Protein AF-A0AA92SW41-F1 (afdb_monomer)

Solvent-accessible surface area (backbone atoms only — not comparable to full-atom values): 17215 Å² total; per-residue (Å²): 134,81,78,80,75,84,55,86,92,55,82,50,66,73,58,49,53,59,46,43,72,72,47,75,85,52,52,75,67,56,44,52,52,51,51,54,47,29,71,75,48,58,89,47,76,65,34,48,49,49,41,51,50,51,52,49,49,51,50,53,53,51,49,33,40,71,59,59,29,23,49,98,86,68,49,67,31,72,68,34,49,55,54,69,68,54,89,60,60,98,88,51,78,54,73,66,53,30,51,54,52,48,54,45,49,45,76,71,38,38,92,56,52,46,48,45,50,70,35,36,61,72,63,88,51,94,86,52,81,62,64,38,59,58,44,42,60,74,73,60,78,48,83,66,44,83,72,46,51,63,54,38,66,73,47,50,47,57,52,52,52,48,48,40,58,75,52,57,44,45,46,98,65,28,45,75,34,79,94,54,52,69,54,65,74,37,67,70,36,51,61,40,54,57,56,46,50,54,48,50,53,51,51,50,52,50,52,51,52,48,53,50,51,49,53,49,50,52,48,36,48,52,50,34,51,75,70,62,56,44,60,96,63,32,29,47,50,67,60,36,30,58,72,64,71,53,54,70,71,55,46,36,52,49,54,37,51,46,50,73,73,35,57,88,80,34,53,73,47,74,39,62,87,65,99,59,97,73,89,69,86,67,40,51,39,80,96,71,42,65,27,46,27,40,29,82,88

pLDDT: mean 85.49, std 11.11, range [35.69, 97.56]

Radius of gyration: 28.59 Å; Cα contacts (8 Å, |Δi|>4): 237; chains: 1; bounding box: 61×39×78 Å

Sequence (297 aa):
MKSEKKIEGVIQKDNADLIYERIKKLNIKELKELISKVLLSRKEKVDRKIYSAYKNTSYYITLAKKLDLINERYYPSERAKSLARHKTTFFYLDSFQKDLIF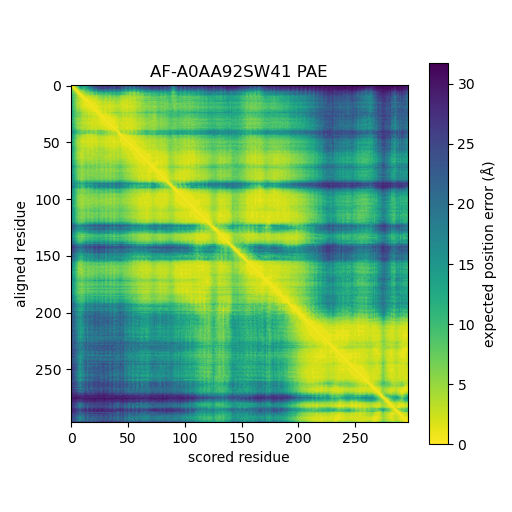RILVEKDKDMLIPLIISLPFEQNEKAPRIYLKYIEKCCDVTFFKYITKSQTSNYDKVRLSWIKQLGAVSKRGYLLKKYEWLKNEEAFAEHNENERKFLKQIVRNEEKMNKAFKQFERSYHTLVSEGKHDALFVNLYDIMSLMHCSYNTLNKIIVQYYEQKKEEKIVLFTNLVQSIDKRRRFYVKNQVPVLKVKII

Nearest PDB structures (foldseek):
  2z9o-assembly1_A  TM=4.755E-01  e=2.435E+00  Escherichia coli K-12
  4a6d-assembly1_A  TM=5.731E-01  e=6.520E+00  Homo sapiens

Organism: NCBI:txid165179

Foldseek 3Di:
DPPPPPDPLDQDPVLVVLLCVVPVPDDPVRVVVLLVCLVVDQPDPNSVSSPSVVVSVVVVQVVCCLLQQADPVRHGDPLVVVLVPDDDDPPADDLVRLVSSVVSCCVRPVLPLLLQLLQQLLCPDPPDQRVSLVCCVPPVPDPPSVVCSVVCSVPVVVVSVVSCVRSVQADPSSHGDPSVCVVCVDPSNVVCNVSVVVVSVVVSVVVVVLVVVLVLLVVQLVVCVVVVCDDVSWHFLVSSCVSSVHDLVVSLVSVQVCCVVCVVPWDKDFDADDPDDDPDDFRAYDPGDTGTTMHID

Mean predicted aligned error: 11.01 Å

Structure (mmCIF, N/CA/C/O backbone):
data_AF-A0AA92SW41-F1
#
_entry.id   AF-A0AA92SW41-F1
#
loop_
_atom_site.group_PDB
_atom_site.id
_atom_site.type_symbol
_atom_site.label_atom_id
_atom_site.label_alt_id
_atom_site.label_comp_id
_atom_site.label_asym_id
_atom_site.label_entity_id
_atom_site.label_seq_id
_atom_site.pdbx_PDB_ins_code
_atom_site.Cartn_x
_atom_site.Cartn_y
_atom_site.Cartn_z
_atom_site.occupancy
_atom_site.B_iso_or_equiv
_atom_site.auth_seq_id
_atom_site.auth_comp_id
_atom_site.auth_asym_id
_atom_site.auth_atom_id
_atom_site.pdbx_PDB_model_num
ATOM 1 N N . MET A 1 1 ? 33.935 21.210 -7.451 1.00 35.69 1 MET A N 1
ATOM 2 C CA . MET A 1 1 ? 33.359 19.956 -7.989 1.00 35.69 1 MET A CA 1
ATOM 3 C C . MET A 1 1 ? 32.173 19.548 -7.129 1.00 35.69 1 MET A C 1
ATOM 5 O O . MET A 1 1 ? 32.368 19.265 -5.956 1.00 35.69 1 MET A O 1
ATOM 9 N N . LYS A 1 2 ? 30.944 19.583 -7.663 1.00 40.12 2 LYS A N 1
ATOM 10 C CA . LYS A 1 2 ? 29.782 19.007 -6.964 1.00 40.12 2 LYS A CA 1
ATOM 11 C C . LYS A 1 2 ? 29.977 17.491 -6.949 1.00 40.12 2 LYS A C 1
ATOM 13 O O . LYS A 1 2 ? 30.221 16.925 -8.009 1.00 40.12 2 LYS A O 1
ATOM 18 N N . SER A 1 3 ? 29.924 16.859 -5.779 1.00 42.25 3 SER A N 1
ATOM 19 C CA . SER A 1 3 ? 29.958 15.401 -5.687 1.00 42.25 3 SER A CA 1
ATOM 20 C C . SER A 1 3 ? 28.836 14.831 -6.556 1.00 42.25 3 SER A C 1
ATOM 22 O O . SER A 1 3 ? 27.673 15.218 -6.410 1.00 42.25 3 SER A O 1
ATOM 24 N N . GLU A 1 4 ? 29.180 13.960 -7.508 1.00 52.09 4 GLU A N 1
ATOM 25 C CA . GLU A 1 4 ? 28.174 13.219 -8.261 1.00 52.09 4 GLU A CA 1
ATOM 26 C C . GLU A 1 4 ? 27.346 12.427 -7.250 1.00 52.09 4 GLU A C 1
ATOM 28 O O . GLU A 1 4 ? 27.842 11.567 -6.517 1.00 52.09 4 GLU A O 1
ATOM 33 N N . LYS A 1 5 ? 26.072 12.799 -7.135 1.00 57.44 5 LYS A N 1
ATOM 34 C CA . LYS A 1 5 ? 25.136 12.156 -6.223 1.00 57.44 5 LYS A CA 1
ATOM 35 C C . LYS A 1 5 ? 25.024 10.703 -6.684 1.00 57.44 5 LYS A C 1
ATOM 37 O O . LYS A 1 5 ? 24.554 10.456 -7.789 1.00 57.44 5 LYS A O 1
ATOM 42 N N . LYS A 1 6 ? 25.472 9.743 -5.869 1.00 61.91 6 LYS A N 1
ATOM 43 C CA . LYS A 1 6 ? 25.307 8.316 -6.174 1.00 61.91 6 LYS A CA 1
ATOM 44 C C . LYS A 1 6 ? 23.816 8.003 -6.238 1.00 61.91 6 LYS A C 1
ATOM 46 O O . LYS A 1 6 ? 23.150 7.950 -5.207 1.00 61.91 6 LYS A O 1
ATOM 51 N N . ILE A 1 7 ? 23.294 7.841 -7.449 1.00 65.19 7 ILE A N 1
ATOM 52 C CA . ILE A 1 7 ? 21.908 7.433 -7.672 1.00 65.19 7 ILE A CA 1
ATOM 53 C C . ILE A 1 7 ? 21.851 5.912 -7.624 1.00 65.19 7 ILE A C 1
ATOM 55 O O . ILE A 1 7 ? 22.497 5.218 -8.413 1.00 65.19 7 ILE A O 1
ATOM 59 N N . GLU A 1 8 ? 21.089 5.404 -6.665 1.00 64.88 8 GLU A N 1
ATOM 60 C CA . GLU A 1 8 ? 20.840 3.979 -6.510 1.00 64.88 8 GLU A CA 1
ATOM 61 C C . GLU A 1 8 ? 20.139 3.418 -7.758 1.00 64.88 8 GLU A C 1
ATOM 63 O O . GLU A 1 8 ? 19.265 4.057 -8.340 1.00 64.88 8 GLU A O 1
ATOM 68 N N . GLY A 1 9 ? 20.558 2.235 -8.209 1.00 65.62 9 GLY A N 1
ATOM 69 C CA . GLY A 1 9 ? 19.995 1.590 -9.399 1.00 65.62 9 GLY A CA 1
ATOM 70 C C . GLY A 1 9 ? 20.520 2.103 -10.747 1.00 65.62 9 GLY A C 1
ATOM 71 O O . GLY A 1 9 ? 20.155 1.526 -11.770 1.00 65.62 9 GLY A O 1
ATOM 72 N N . VAL A 1 10 ? 21.398 3.113 -10.784 1.00 74.38 10 VAL A N 1
ATOM 73 C CA . VAL A 1 10 ? 22.061 3.587 -12.015 1.00 74.38 10 VAL A CA 1
ATOM 74 C C . VAL A 1 10 ? 23.532 3.166 -12.020 1.00 74.38 10 VAL A C 1
ATOM 76 O O . VAL A 1 10 ? 24.226 3.229 -10.999 1.00 74.38 10 VAL A O 1
ATOM 79 N N . ILE A 1 11 ? 24.021 2.715 -13.180 1.00 79.44 11 ILE A N 1
ATOM 80 C CA . ILE A 1 11 ? 25.437 2.384 -13.362 1.00 79.44 11 ILE A CA 1
ATOM 81 C C . ILE A 1 11 ? 26.245 3.681 -13.238 1.00 79.44 11 ILE A C 1
ATOM 83 O O . ILE A 1 11 ? 26.064 4.610 -14.017 1.00 79.44 11 ILE A O 1
ATOM 87 N N . GLN A 1 12 ? 27.124 3.742 -12.236 1.00 82.31 12 GLN A N 1
ATOM 88 C CA . GLN A 1 12 ? 28.014 4.888 -12.022 1.00 82.31 12 GLN A CA 1
ATOM 89 C C . GLN A 1 12 ? 29.029 5.001 -13.161 1.00 82.31 12 GLN A C 1
ATOM 91 O O . GLN A 1 12 ? 29.501 3.968 -13.643 1.00 82.31 12 GLN A O 1
ATOM 96 N N . LYS A 1 13 ? 29.409 6.230 -13.521 1.00 83.69 13 LYS A N 1
ATOM 97 C CA . LYS A 1 13 ? 30.330 6.514 -14.628 1.00 83.69 13 LYS A CA 1
ATOM 98 C C . LYS A 1 13 ? 31.636 5.722 -14.527 1.00 83.69 13 LYS A C 1
ATOM 100 O O . LYS A 1 13 ? 31.937 4.966 -15.439 1.00 83.69 13 LYS A O 1
ATOM 105 N N . ASP A 1 14 ? 32.301 5.744 -13.373 1.00 85.69 14 ASP A N 1
ATOM 106 C CA . ASP A 1 14 ? 33.547 4.989 -13.158 1.00 85.69 14 ASP A CA 1
ATOM 107 C C . ASP A 1 14 ? 33.394 3.481 -13.418 1.00 85.69 14 ASP A C 1
ATOM 109 O O . ASP A 1 14 ? 34.309 2.817 -13.903 1.00 85.69 14 ASP A O 1
ATOM 113 N N . ASN A 1 15 ? 32.227 2.909 -13.088 1.00 86.25 15 ASN A N 1
ATOM 114 C CA . ASN A 1 15 ? 31.960 1.501 -13.378 1.00 86.25 15 ASN A CA 1
ATOM 115 C C . ASN A 1 15 ? 31.690 1.295 -14.873 1.00 86.25 15 ASN A C 1
ATOM 117 O O . ASN A 1 15 ? 32.096 0.269 -15.406 1.00 86.25 15 ASN A O 1
ATOM 121 N N . ALA A 1 16 ? 30.990 2.225 -15.528 1.00 86.31 16 ALA A N 1
ATOM 122 C CA . ALA A 1 16 ? 30.727 2.166 -16.961 1.00 86.31 16 ALA A CA 1
ATOM 123 C C . ALA A 1 16 ? 32.032 2.252 -17.763 1.00 86.31 16 ALA A C 1
ATOM 125 O O . ALA A 1 16 ? 32.240 1.409 -18.627 1.00 86.31 16 ALA A O 1
ATOM 126 N N . ASP A 1 17 ? 32.930 3.174 -17.414 1.00 88.88 17 ASP A N 1
ATOM 127 C CA . ASP A 1 17 ? 34.230 3.353 -18.070 1.00 88.88 17 AS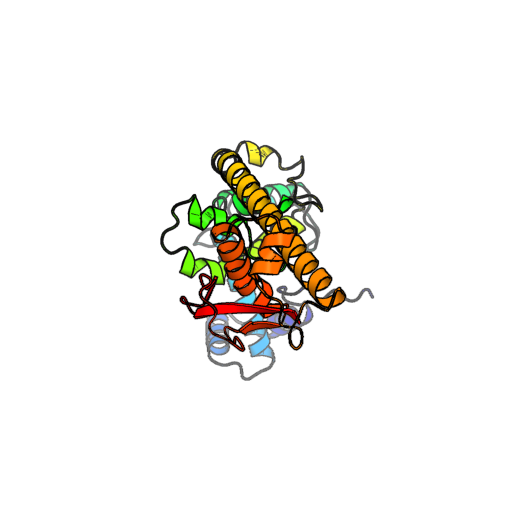P A CA 1
ATOM 128 C C . ASP A 1 17 ? 35.099 2.093 -17.915 1.00 88.88 17 ASP A C 1
ATOM 130 O O . ASP A 1 17 ? 35.607 1.545 -18.892 1.00 88.88 17 ASP A O 1
ATOM 134 N N . LEU A 1 18 ? 35.179 1.549 -16.696 1.00 89.56 18 LEU A N 1
ATOM 135 C CA . LEU A 1 18 ? 35.908 0.310 -16.411 1.00 89.56 18 LEU A CA 1
ATOM 136 C C . LEU A 1 18 ? 35.333 -0.910 -17.156 1.00 89.56 18 LEU A C 1
ATOM 138 O O . LEU A 1 18 ? 36.087 -1.768 -17.615 1.00 89.56 18 LEU A O 1
ATOM 142 N N . ILE A 1 19 ? 34.006 -1.005 -17.287 1.00 90.50 19 ILE A N 1
ATOM 143 C CA . ILE A 1 19 ? 33.359 -2.057 -18.083 1.00 90.50 19 ILE A CA 1
ATOM 144 C C . ILE A 1 19 ? 33.633 -1.837 -19.574 1.00 90.50 19 ILE A C 1
ATOM 146 O O . ILE A 1 19 ? 33.969 -2.793 -20.271 1.00 90.50 19 ILE A O 1
ATOM 150 N N . TYR A 1 20 ? 33.511 -0.600 -20.056 1.00 91.25 20 TYR A N 1
ATOM 151 C CA . TYR A 1 20 ? 33.686 -0.238 -21.458 1.00 91.25 20 TYR A CA 1
ATOM 152 C C . TYR A 1 20 ? 35.082 -0.605 -21.959 1.00 91.25 20 TYR A C 1
ATOM 154 O O . TYR A 1 20 ? 35.205 -1.281 -22.978 1.00 91.25 20 TYR A O 1
ATOM 162 N N . GLU A 1 21 ? 36.127 -0.282 -21.196 1.00 91.06 21 GLU A N 1
ATOM 163 C CA . GLU A 1 21 ? 37.505 -0.665 -21.518 1.00 91.06 21 GLU A CA 1
ATOM 164 C C . GLU A 1 21 ? 37.676 -2.179 -21.708 1.00 91.06 21 GLU A C 1
ATOM 166 O O . GLU A 1 21 ? 38.439 -2.619 -22.572 1.00 91.06 21 GLU A O 1
ATOM 171 N N . ARG A 1 22 ? 36.925 -2.985 -20.947 1.00 87.38 22 ARG A N 1
ATOM 172 C CA . ARG A 1 22 ? 36.961 -4.449 -21.031 1.00 87.38 22 ARG A CA 1
ATOM 173 C C . ARG A 1 22 ? 36.228 -5.002 -22.252 1.00 87.38 22 ARG A C 1
ATOM 175 O O . ARG A 1 22 ? 36.610 -6.068 -22.730 1.00 87.38 22 ARG A O 1
ATOM 182 N N . ILE A 1 23 ? 35.194 -4.316 -22.740 1.00 90.81 23 ILE A N 1
ATOM 183 C CA . ILE A 1 23 ? 34.318 -4.827 -23.807 1.00 90.81 23 ILE A CA 1
ATOM 184 C C . ILE A 1 23 ? 34.5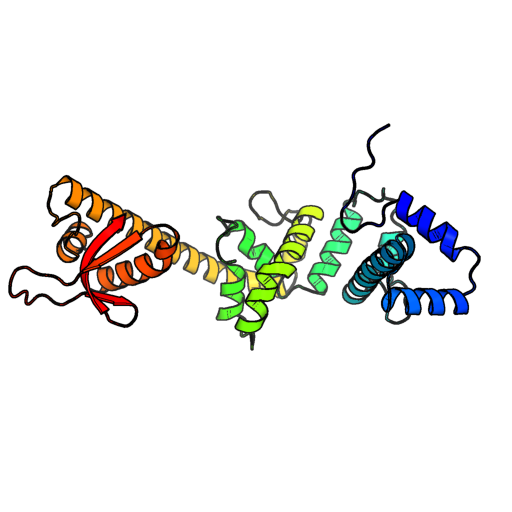35 -4.164 -25.171 1.00 90.81 23 ILE A C 1
ATOM 186 O O . ILE A 1 23 ? 34.162 -4.753 -26.178 1.00 90.81 23 ILE A O 1
ATOM 190 N N . LYS A 1 24 ? 35.160 -2.981 -25.240 1.00 92.62 24 LYS A N 1
ATOM 191 C CA . LYS A 1 24 ? 35.250 -2.169 -26.471 1.00 92.62 24 LYS A CA 1
ATOM 192 C C . LYS A 1 24 ? 35.985 -2.831 -27.641 1.00 92.62 24 LYS A C 1
ATOM 194 O O . LYS A 1 24 ? 35.804 -2.41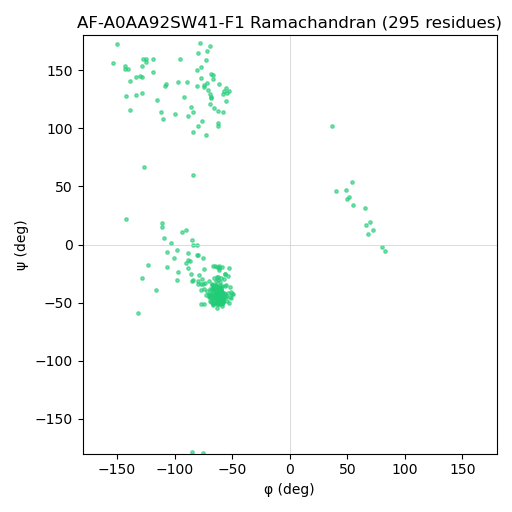3 -28.777 1.00 92.62 24 LYS A O 1
ATOM 199 N N . LYS A 1 25 ? 36.839 -3.824 -27.369 1.00 91.81 25 LYS A N 1
ATOM 200 C CA . LYS A 1 25 ? 37.596 -4.572 -28.391 1.00 91.81 25 LYS A CA 1
ATOM 201 C C . LYS A 1 25 ? 36.954 -5.912 -28.763 1.00 91.81 25 LYS A C 1
ATOM 203 O O . LYS A 1 25 ? 37.485 -6.595 -29.628 1.00 91.81 25 LYS A O 1
ATOM 208 N N . LEU A 1 26 ? 35.871 -6.302 -28.090 1.00 94.25 26 LEU A N 1
ATOM 209 C CA . LEU A 1 26 ? 35.234 -7.601 -28.280 1.00 94.25 26 LEU A CA 1
ATOM 210 C C . LEU A 1 26 ? 34.183 -7.534 -29.385 1.00 94.25 26 LEU A C 1
ATOM 212 O O . LEU A 1 26 ? 33.394 -6.589 -29.454 1.00 94.25 26 LEU A O 1
ATOM 216 N N . ASN A 1 27 ? 34.117 -8.575 -30.206 1.00 94.12 27 ASN A N 1
ATOM 217 C CA . ASN A 1 27 ? 33.004 -8.785 -31.123 1.00 94.12 27 ASN A CA 1
ATOM 218 C C . ASN A 1 27 ? 31.772 -9.361 -30.388 1.00 94.12 27 ASN A C 1
ATOM 220 O O . ASN A 1 27 ? 31.819 -9.722 -29.211 1.00 94.12 27 ASN A O 1
ATOM 224 N N . ILE A 1 28 ? 30.636 -9.471 -31.085 1.00 92.50 28 ILE A N 1
ATOM 225 C CA . ILE A 1 28 ? 29.365 -9.927 -30.487 1.00 92.50 28 ILE A CA 1
ATOM 226 C C . ILE A 1 28 ? 29.469 -11.343 -29.895 1.00 92.50 28 ILE A C 1
ATOM 228 O O . ILE A 1 28 ? 28.846 -11.619 -28.866 1.00 92.50 28 ILE A O 1
ATOM 232 N N . LYS A 1 29 ? 30.222 -12.250 -30.528 1.00 95.31 29 LYS A N 1
ATOM 233 C CA . LYS A 1 29 ? 30.380 -13.630 -30.051 1.00 95.31 29 LYS A CA 1
ATOM 234 C C . LYS A 1 29 ? 31.195 -13.654 -28.757 1.00 95.31 29 LYS A C 1
ATOM 236 O O . LYS A 1 29 ? 30.736 -14.208 -27.763 1.00 95.31 29 LYS A O 1
ATOM 241 N N . GLU A 1 30 ? 32.327 -12.960 -28.746 1.00 95.50 30 GLU A N 1
ATOM 242 C CA . GLU A 1 30 ? 33.197 -12.817 -27.574 1.00 95.50 30 GLU A CA 1
ATOM 243 C C . GLU A 1 30 ? 32.476 -12.126 -26.410 1.00 95.50 30 GLU A C 1
ATOM 245 O O . GLU A 1 30 ? 32.613 -12.524 -25.254 1.00 95.50 30 GLU A O 1
ATOM 250 N N . LEU A 1 31 ? 31.643 -11.123 -26.704 1.00 92.81 31 LEU A N 1
ATOM 251 C CA . LEU A 1 31 ? 30.824 -10.455 -25.698 1.00 92.81 31 LEU A CA 1
ATOM 252 C C . LEU A 1 31 ? 29.808 -11.422 -25.072 1.00 92.81 31 LEU A C 1
ATOM 254 O O . LEU A 1 31 ? 29.653 -11.441 -23.851 1.00 92.81 31 LEU A O 1
ATOM 258 N N . LYS A 1 32 ? 29.131 -12.251 -25.880 1.00 92.75 32 LYS A N 1
ATOM 259 C CA . LYS A 1 32 ? 28.198 -13.277 -25.379 1.00 92.75 32 LYS A CA 1
ATOM 260 C C . LYS A 1 32 ? 28.905 -14.299 -24.492 1.00 92.75 32 LYS A C 1
ATOM 262 O O . LYS A 1 32 ? 28.369 -14.662 -23.442 1.00 92.75 32 LYS A O 1
ATOM 267 N N . GLU A 1 33 ? 30.096 -14.739 -24.882 1.00 94.44 33 GLU A N 1
ATOM 268 C CA . GLU A 1 33 ? 30.915 -15.670 -24.099 1.00 94.44 33 GLU A CA 1
ATOM 269 C C . GLU A 1 33 ? 31.355 -15.045 -22.769 1.00 94.44 33 GLU A C 1
ATOM 271 O O . GLU A 1 33 ? 31.173 -15.653 -21.710 1.00 94.44 33 GLU A O 1
ATOM 276 N N . LEU A 1 34 ? 31.836 -13.796 -22.792 1.00 92.31 34 LEU A N 1
ATOM 277 C CA . LEU A 1 34 ? 32.199 -13.049 -21.588 1.00 92.31 34 LEU A CA 1
ATOM 278 C C . LEU A 1 34 ? 31.009 -12.912 -20.631 1.00 92.31 34 LEU A C 1
ATOM 280 O O . LEU A 1 34 ? 31.141 -13.209 -19.443 1.00 92.31 34 LEU A O 1
ATOM 284 N N . ILE A 1 35 ? 29.842 -12.492 -21.130 1.00 91.75 35 ILE A N 1
ATOM 285 C CA . ILE A 1 35 ? 28.635 -12.353 -20.306 1.00 91.75 35 ILE A CA 1
ATOM 286 C C . ILE A 1 35 ? 28.220 -13.705 -19.721 1.00 91.75 35 ILE A C 1
ATOM 288 O O . ILE A 1 35 ? 27.953 -13.786 -18.523 1.00 91.75 35 ILE A O 1
ATOM 292 N N . SER A 1 36 ? 28.236 -14.777 -20.516 1.00 92.75 36 SER A N 1
ATOM 293 C CA . SER A 1 36 ? 27.912 -16.130 -20.043 1.00 92.75 36 SER A CA 1
ATOM 294 C C . SER A 1 36 ? 28.852 -16.567 -18.915 1.00 92.75 36 SER A C 1
ATOM 296 O O . SER A 1 36 ? 28.401 -17.036 -17.868 1.00 92.75 36 SER A O 1
ATOM 298 N N . LYS A 1 37 ? 30.159 -16.314 -19.066 1.00 93.31 37 LYS A N 1
ATOM 299 C CA . LYS A 1 37 ? 31.168 -16.584 -18.034 1.00 93.31 37 LYS A CA 1
ATOM 300 C C . LYS A 1 37 ? 30.914 -15.785 -16.753 1.00 93.31 37 LYS A C 1
ATOM 302 O O . LYS A 1 37 ? 30.970 -16.362 -15.668 1.00 93.31 37 LYS A O 1
ATOM 307 N N . VAL A 1 38 ? 30.614 -14.490 -16.870 1.00 92.94 38 VAL A N 1
ATOM 308 C CA . VAL A 1 38 ? 30.349 -13.582 -15.737 1.00 92.94 38 VAL A CA 1
ATOM 309 C C . VAL A 1 38 ? 29.052 -13.940 -14.994 1.00 92.94 38 VAL A C 1
ATOM 311 O O . VAL A 1 38 ? 28.957 -13.787 -13.770 1.00 92.94 38 VAL A O 1
ATOM 314 N N . LEU A 1 39 ? 28.036 -14.436 -15.707 1.00 89.31 39 LEU A N 1
ATOM 315 C CA . LEU A 1 39 ? 26.796 -14.925 -15.099 1.00 89.31 39 LEU A CA 1
ATOM 316 C C . LEU A 1 39 ? 27.042 -16.182 -14.251 1.00 89.31 39 LEU A C 1
ATOM 318 O O . LEU A 1 39 ? 26.482 -16.284 -13.154 1.00 89.31 39 LEU A O 1
ATOM 322 N N . LEU A 1 40 ? 27.935 -17.071 -14.697 1.00 91.00 40 LEU A N 1
ATOM 323 C CA . LEU A 1 40 ? 28.314 -18.291 -13.978 1.00 91.00 40 LEU A CA 1
ATOM 324 C C . LEU A 1 40 ? 29.278 -18.020 -12.810 1.00 91.00 40 LEU A C 1
ATOM 326 O O . LEU A 1 40 ? 29.010 -18.428 -11.681 1.00 91.00 40 LEU A O 1
ATOM 330 N N . SER A 1 41 ? 30.382 -17.303 -13.044 1.00 89.31 41 SER A N 1
ATOM 331 C CA . SER A 1 41 ? 31.441 -17.080 -12.047 1.00 89.31 41 SER A CA 1
ATOM 332 C C . SER A 1 41 ? 31.974 -15.643 -12.068 1.00 89.31 41 SER A C 1
ATOM 334 O O . SER A 1 41 ? 32.130 -15.042 -13.125 1.00 89.31 41 SER A O 1
ATOM 336 N N . ARG A 1 42 ? 32.255 -15.080 -10.884 1.00 91.06 42 ARG A N 1
ATOM 337 C CA . ARG A 1 42 ? 32.640 -13.665 -10.693 1.00 91.06 42 ARG A CA 1
ATOM 338 C C . ARG A 1 42 ? 33.949 -13.554 -9.911 1.00 91.06 42 ARG A C 1
ATOM 340 O O . ARG A 1 42 ? 33.951 -13.129 -8.749 1.00 91.06 42 ARG A O 1
ATOM 347 N N . LYS A 1 43 ? 35.041 -14.011 -10.525 1.00 82.69 43 LYS A N 1
ATOM 348 C CA . LYS A 1 43 ? 36.350 -14.114 -9.861 1.00 82.69 43 LYS A CA 1
ATOM 349 C C . LYS A 1 43 ? 36.964 -12.732 -9.654 1.00 82.69 43 LYS A C 1
ATOM 351 O O . LYS A 1 43 ? 37.411 -12.424 -8.551 1.00 82.69 43 LYS A O 1
ATOM 356 N N . GLU A 1 44 ? 36.895 -11.876 -10.668 1.00 87.50 44 GLU A N 1
ATOM 357 C CA . GLU A 1 44 ? 37.519 -10.557 -10.634 1.00 87.50 44 GLU A CA 1
ATOM 358 C C . GLU A 1 44 ? 36.555 -9.449 -10.192 1.00 87.50 44 GLU A C 1
ATOM 360 O O . GLU A 1 44 ? 35.327 -9.552 -10.283 1.00 87.50 44 GLU A O 1
ATOM 365 N N . LYS A 1 45 ? 37.120 -8.327 -9.726 1.00 86.56 45 LYS A N 1
ATOM 366 C CA . LYS A 1 45 ? 36.344 -7.127 -9.375 1.00 86.56 45 LYS A CA 1
ATOM 367 C C . LYS A 1 45 ? 35.557 -6.598 -10.581 1.00 86.56 45 LYS A C 1
ATOM 369 O O . LYS A 1 45 ? 34.409 -6.190 -10.410 1.00 86.56 45 LYS A O 1
ATOM 374 N N . VAL A 1 46 ? 36.150 -6.636 -11.777 1.00 88.44 46 VAL A N 1
ATOM 375 C CA . VAL A 1 46 ? 35.516 -6.203 -13.034 1.00 88.44 46 VAL A CA 1
ATOM 376 C C . VAL A 1 46 ? 34.321 -7.098 -13.378 1.00 88.44 46 VAL A C 1
ATOM 378 O O . VAL A 1 46 ? 33.245 -6.574 -13.655 1.00 88.44 46 VAL A O 1
ATOM 381 N N . ASP A 1 47 ? 34.444 -8.423 -13.236 1.00 90.56 47 ASP A N 1
ATOM 382 C CA . ASP A 1 47 ? 33.338 -9.369 -13.466 1.00 90.56 47 ASP A CA 1
ATOM 383 C C . ASP A 1 47 ? 32.121 -9.047 -12.594 1.00 90.56 47 ASP A C 1
ATOM 385 O O . ASP A 1 47 ? 30.983 -9.047 -13.060 1.00 90.56 47 ASP A O 1
ATOM 389 N N . ARG A 1 48 ? 32.341 -8.720 -11.312 1.00 90.25 48 ARG A N 1
ATOM 390 C CA . ARG A 1 48 ? 31.252 -8.331 -10.398 1.00 90.25 48 ARG A CA 1
ATOM 391 C C . ARG A 1 48 ? 30.545 -7.056 -10.862 1.00 90.25 48 ARG A C 1
ATOM 393 O O . ARG A 1 48 ? 29.328 -6.945 -10.710 1.00 90.25 48 ARG A O 1
ATOM 400 N N . LYS A 1 49 ? 31.289 -6.102 -11.431 1.00 90.06 49 LYS A N 1
ATOM 401 C CA . LYS A 1 49 ? 30.731 -4.865 -11.999 1.00 90.06 49 LYS A CA 1
ATOM 402 C C . LYS A 1 49 ? 29.945 -5.133 -13.278 1.00 90.06 49 LYS A C 1
ATOM 404 O O . LYS A 1 49 ? 28.818 -4.656 -13.372 1.00 90.06 49 LYS A O 1
ATOM 409 N N . ILE A 1 50 ? 30.477 -5.950 -14.191 1.00 90.62 50 ILE A N 1
ATOM 410 C CA . ILE A 1 50 ? 29.776 -6.392 -15.408 1.00 90.62 50 ILE A CA 1
ATOM 411 C C . ILE A 1 50 ? 28.471 -7.103 -15.035 1.00 90.62 50 ILE A C 1
ATOM 413 O O . ILE A 1 50 ? 27.411 -6.753 -15.546 1.00 90.62 50 ILE A O 1
ATOM 417 N N . TYR A 1 51 ? 28.519 -8.044 -14.090 1.00 90.38 51 TYR A N 1
ATOM 418 C CA . TYR A 1 51 ? 27.338 -8.760 -13.610 1.00 90.38 51 TYR A CA 1
ATOM 419 C C . TYR A 1 51 ? 26.267 -7.813 -13.053 1.00 90.38 51 TYR A C 1
ATOM 421 O O . TYR A 1 51 ? 25.090 -7.930 -13.394 1.00 90.38 51 TYR A O 1
ATOM 429 N N . SER A 1 52 ? 26.667 -6.861 -12.203 1.00 87.44 52 SER A N 1
ATOM 430 C CA . SER A 1 52 ? 25.743 -5.882 -11.624 1.00 87.44 52 SER A CA 1
ATOM 431 C C . SER A 1 52 ? 25.121 -4.988 -12.699 1.00 87.44 52 SER A C 1
ATOM 433 O O . SER A 1 52 ? 23.905 -4.803 -12.701 1.00 87.44 52 SER A O 1
ATOM 435 N N . ALA A 1 53 ? 25.925 -4.488 -13.640 1.00 88.06 53 ALA A N 1
ATOM 436 C CA . ALA A 1 53 ? 25.453 -3.685 -14.763 1.00 88.06 53 ALA A CA 1
ATOM 437 C C . ALA A 1 53 ? 24.473 -4.464 -15.652 1.00 88.06 53 ALA A C 1
ATOM 439 O O . ALA A 1 53 ? 23.408 -3.947 -15.991 1.00 88.06 53 ALA A O 1
ATOM 440 N N . TYR A 1 54 ? 24.788 -5.722 -15.968 1.00 88.25 54 TYR A N 1
ATOM 441 C CA . TYR A 1 54 ? 23.922 -6.606 -16.741 1.00 88.25 54 TYR A CA 1
ATOM 442 C C . TYR A 1 54 ? 22.581 -6.843 -16.036 1.00 88.25 54 TYR A C 1
ATOM 444 O O . TYR A 1 54 ? 21.528 -6.662 -16.646 1.00 88.25 54 TYR A O 1
ATOM 452 N N . LYS A 1 55 ? 22.594 -7.181 -14.737 1.00 86.56 55 LYS A N 1
ATOM 453 C CA . LYS A 1 55 ? 21.359 -7.380 -13.961 1.00 86.56 55 LYS A CA 1
ATOM 454 C C . LYS A 1 55 ? 20.500 -6.120 -13.896 1.00 86.56 55 LYS A C 1
ATOM 456 O O . LYS A 1 55 ? 19.299 -6.205 -14.141 1.00 86.56 55 LYS A O 1
ATOM 461 N N . ASN A 1 56 ? 21.105 -4.965 -13.618 1.00 84.06 56 ASN A N 1
ATOM 462 C CA . ASN A 1 56 ? 20.382 -3.694 -13.573 1.00 84.06 56 ASN A CA 1
ATOM 463 C C . ASN A 1 56 ? 19.764 -3.363 -14.939 1.00 84.06 56 ASN A C 1
ATOM 465 O O . ASN A 1 56 ? 18.590 -3.019 -15.022 1.00 84.06 56 ASN A O 1
ATOM 469 N N . THR A 1 57 ? 20.527 -3.527 -16.021 1.00 86.31 57 THR A N 1
ATOM 470 C CA . THR A 1 57 ? 20.046 -3.264 -17.386 1.00 86.31 57 THR A CA 1
ATOM 471 C C . THR A 1 57 ? 18.904 -4.208 -17.768 1.00 86.31 57 THR A C 1
ATOM 473 O O . THR A 1 57 ? 17.883 -3.760 -18.283 1.00 86.31 57 THR A O 1
ATOM 476 N N . SER A 1 58 ? 19.029 -5.501 -17.453 1.00 86.62 58 SER A N 1
ATOM 477 C CA . SER A 1 58 ? 17.985 -6.505 -17.695 1.00 86.62 58 SER A CA 1
ATOM 478 C C . SER A 1 58 ? 16.675 -6.169 -16.970 1.00 86.62 58 SER A C 1
ATOM 480 O O . SER A 1 58 ? 15.593 -6.298 -17.550 1.00 86.62 58 SER A O 1
ATOM 482 N N . TYR A 1 59 ? 16.758 -5.648 -15.741 1.00 86.38 59 TYR A N 1
ATOM 483 C CA . TYR A 1 59 ? 15.589 -5.157 -15.012 1.00 86.38 59 TYR A CA 1
ATOM 484 C C . TYR A 1 59 ? 14.888 -4.010 -15.754 1.00 86.38 59 TYR A C 1
ATOM 486 O O . TYR A 1 59 ? 13.680 -4.082 -15.974 1.00 86.38 59 TYR A O 1
ATOM 494 N N . TYR A 1 60 ? 15.627 -2.984 -16.193 1.00 86.56 60 TYR A N 1
ATOM 495 C CA . TYR A 1 60 ? 15.034 -1.849 -16.911 1.00 86.56 60 TYR A CA 1
ATOM 496 C C . TYR A 1 60 ? 14.459 -2.238 -18.272 1.00 86.56 60 TYR A C 1
ATOM 498 O O . TYR A 1 60 ? 13.393 -1.753 -18.631 1.00 86.56 60 TYR A O 1
ATOM 506 N N . ILE A 1 61 ? 15.110 -3.146 -19.002 1.00 90.56 61 ILE A N 1
ATOM 507 C CA . ILE A 1 61 ? 14.577 -3.705 -20.251 1.00 90.56 61 ILE A CA 1
ATOM 508 C C . ILE A 1 61 ? 13.260 -4.440 -19.985 1.00 90.56 61 ILE A C 1
ATOM 510 O O . ILE A 1 61 ? 12.277 -4.226 -20.689 1.00 90.56 61 ILE A O 1
ATOM 514 N N . THR A 1 62 ? 13.221 -5.281 -18.951 1.00 91.12 62 THR A N 1
ATOM 515 C CA . THR A 1 62 ? 12.007 -6.017 -18.570 1.00 91.12 62 THR A CA 1
ATOM 516 C C . THR A 1 62 ? 10.884 -5.060 -18.182 1.00 91.12 62 THR A C 1
ATOM 518 O O . THR A 1 62 ? 9.744 -5.240 -18.601 1.00 91.12 62 THR A O 1
ATOM 521 N N . LEU A 1 63 ? 11.198 -4.020 -17.408 1.00 89.19 63 LEU A N 1
ATOM 522 C CA . LEU A 1 63 ? 10.237 -2.989 -17.039 1.00 89.19 63 LEU A CA 1
ATOM 523 C C . LEU A 1 63 ? 9.735 -2.229 -18.273 1.00 89.19 63 LEU A C 1
ATOM 525 O O . LEU A 1 63 ? 8.533 -2.061 -18.425 1.00 89.19 63 LEU A O 1
ATOM 529 N N . ALA A 1 64 ? 10.626 -1.829 -19.181 1.00 92.12 64 ALA A N 1
ATOM 530 C CA . ALA A 1 64 ? 10.258 -1.148 -20.417 1.00 92.12 64 ALA A CA 1
ATOM 531 C C . ALA A 1 64 ? 9.341 -2.011 -21.301 1.00 92.12 64 ALA A C 1
ATOM 533 O O . ALA A 1 64 ? 8.389 -1.480 -21.865 1.00 92.12 64 ALA A O 1
ATOM 534 N N . LYS A 1 65 ? 9.569 -3.331 -21.366 1.00 93.88 65 LYS A N 1
ATOM 535 C CA . LYS A 1 65 ? 8.650 -4.276 -22.023 1.00 93.88 65 LYS A CA 1
ATOM 536 C C . LYS A 1 65 ? 7.283 -4.316 -21.337 1.00 93.88 65 LYS A C 1
ATOM 538 O O . LYS A 1 65 ? 6.264 -4.156 -21.995 1.00 93.88 65 LYS A O 1
ATOM 543 N N . LYS A 1 66 ? 7.244 -4.462 -20.007 1.00 91.31 66 LYS A N 1
ATOM 544 C CA . LYS A 1 66 ? 5.984 -4.480 -19.232 1.00 91.31 66 LYS A CA 1
ATOM 545 C C . LYS A 1 66 ? 5.180 -3.183 -19.356 1.00 91.31 66 LYS A C 1
ATOM 547 O O . LYS A 1 66 ? 3.956 -3.215 -19.316 1.00 91.31 66 LYS A O 1
ATOM 552 N N . LEU A 1 67 ? 5.870 -2.057 -19.512 1.00 92.06 67 LEU A N 1
ATOM 553 C CA . LEU A 1 67 ? 5.274 -0.743 -19.744 1.00 92.06 67 LEU A CA 1
ATOM 554 C C . LEU A 1 67 ? 4.964 -0.470 -21.224 1.00 92.06 67 LEU A C 1
ATOM 556 O O . LEU A 1 67 ? 4.533 0.632 -21.550 1.00 92.06 67 LEU A O 1
ATOM 560 N N . ASP A 1 68 ? 5.185 -1.441 -22.116 1.00 93.81 68 ASP A N 1
ATOM 561 C CA . ASP A 1 68 ? 4.962 -1.317 -23.562 1.00 93.81 68 ASP A CA 1
ATOM 562 C C . ASP A 1 68 ? 5.710 -0.121 -24.196 1.00 93.81 68 ASP A C 1
ATOM 564 O O . ASP A 1 68 ? 5.265 0.564 -25.121 1.00 93.81 68 ASP A O 1
ATOM 568 N N . LEU A 1 69 ? 6.893 0.172 -23.651 1.00 94.12 69 LEU A N 1
ATOM 569 C CA . LEU A 1 69 ? 7.828 1.155 -24.195 1.00 94.12 69 LEU A CA 1
ATOM 570 C C . LEU A 1 69 ? 8.706 0.531 -25.282 1.00 94.12 69 LEU A C 1
ATOM 572 O O . LEU A 1 69 ? 9.105 1.204 -26.230 1.00 94.12 69 LEU A O 1
ATOM 576 N N . ILE A 1 70 ? 8.997 -0.761 -25.162 1.00 95.44 70 ILE A N 1
ATOM 577 C CA . ILE A 1 70 ? 9.694 -1.543 -26.182 1.00 95.44 70 ILE A CA 1
ATOM 578 C C . ILE A 1 70 ? 8.962 -2.864 -26.394 1.00 95.44 70 ILE A C 1
ATOM 580 O O . ILE A 1 70 ? 8.456 -3.451 -25.440 1.00 95.44 70 ILE A O 1
ATOM 584 N N . ASN A 1 71 ? 8.934 -3.349 -27.632 1.00 92.94 71 ASN A N 1
ATOM 585 C CA . ASN A 1 71 ? 8.325 -4.640 -27.944 1.00 92.94 71 ASN A CA 1
ATOM 586 C C . ASN A 1 71 ? 9.296 -5.814 -27.714 1.00 92.94 71 ASN A C 1
ATOM 588 O O . ASN A 1 71 ? 10.455 -5.639 -27.322 1.00 92.94 71 ASN A O 1
ATOM 592 N N . GLU A 1 72 ? 8.841 -7.036 -28.000 1.00 90.94 72 GLU A N 1
ATOM 593 C CA . GLU A 1 72 ? 9.650 -8.246 -27.807 1.00 90.94 72 GLU A CA 1
ATOM 594 C C . GLU A 1 72 ? 10.949 -8.266 -28.619 1.00 90.94 72 GLU A C 1
ATOM 596 O O . GLU A 1 72 ? 11.951 -8.820 -28.163 1.00 90.94 72 GLU A O 1
ATOM 601 N N . ARG A 1 73 ? 10.952 -7.593 -29.774 1.00 93.44 73 ARG A N 1
ATOM 602 C CA . ARG A 1 73 ? 12.111 -7.418 -30.658 1.00 93.44 73 ARG A CA 1
ATOM 603 C C . ARG A 1 73 ? 12.937 -6.168 -30.329 1.00 93.44 73 ARG A C 1
ATOM 605 O O . ARG A 1 73 ? 13.802 -5.799 -31.114 1.00 93.44 73 ARG A O 1
ATOM 612 N N . TYR A 1 74 ? 12.699 -5.537 -29.177 1.00 91.12 74 TYR A N 1
ATOM 613 C CA . TYR A 1 74 ? 13.399 -4.342 -28.692 1.00 91.12 74 TYR A CA 1
ATOM 614 C C . TYR A 1 74 ? 13.173 -3.069 -29.523 1.00 91.12 74 TYR A C 1
ATOM 616 O O . TYR A 1 74 ? 13.910 -2.096 -29.364 1.00 91.12 74 TYR A O 1
ATOM 624 N N . TYR A 1 75 ? 12.144 -3.029 -30.372 1.00 95.25 75 TYR A N 1
ATOM 625 C CA . TYR A 1 75 ? 11.781 -1.799 -31.074 1.00 95.25 75 TYR A CA 1
ATOM 626 C C . TYR A 1 75 ? 10.956 -0.879 -30.166 1.00 95.25 75 TYR A C 1
ATOM 628 O O . TYR A 1 75 ? 10.042 -1.365 -29.492 1.00 95.25 75 TYR A O 1
ATOM 636 N N . PRO A 1 76 ? 11.242 0.437 -30.151 1.00 94.69 76 PRO A N 1
ATOM 637 C CA . PRO A 1 76 ? 10.512 1.389 -29.326 1.00 94.69 76 PRO A CA 1
ATOM 638 C C . PRO A 1 76 ? 9.096 1.627 -29.860 1.00 94.69 76 PRO A C 1
ATOM 640 O O . PRO A 1 76 ? 8.903 1.788 -31.069 1.00 94.69 76 PRO A O 1
ATOM 643 N N . SER A 1 77 ? 8.122 1.711 -28.954 1.00 95.06 77 SER A N 1
ATOM 644 C CA . SER A 1 77 ? 6.760 2.152 -29.272 1.00 95.06 77 SER A CA 1
ATOM 645 C C . SER A 1 77 ? 6.714 3.657 -29.562 1.00 95.06 77 SER A C 1
ATOM 647 O O . SER A 1 77 ? 7.655 4.394 -29.254 1.00 95.06 77 SER A O 1
ATOM 649 N N . GLU A 1 78 ? 5.611 4.154 -30.126 1.00 93.19 78 GLU A N 1
ATOM 650 C CA . GLU A 1 78 ? 5.447 5.598 -30.366 1.00 93.19 78 GLU A CA 1
ATOM 651 C C . GLU A 1 78 ? 5.533 6.412 -29.068 1.00 93.19 78 GLU A C 1
ATOM 653 O O . GLU A 1 78 ? 6.153 7.473 -29.038 1.00 93.19 78 GLU A O 1
ATOM 658 N N . ARG A 1 79 ? 5.022 5.876 -27.953 1.00 91.81 79 ARG A N 1
ATOM 659 C CA . ARG A 1 79 ? 5.143 6.513 -26.632 1.00 91.81 79 ARG A CA 1
ATOM 660 C C . ARG A 1 79 ? 6.601 6.606 -26.182 1.00 91.81 79 ARG A C 1
ATOM 662 O O . ARG A 1 79 ? 7.022 7.653 -25.696 1.00 91.81 79 ARG A O 1
ATOM 669 N N . ALA A 1 80 ? 7.392 5.553 -26.391 1.00 92.12 80 ALA A N 1
ATOM 670 C CA . ALA A 1 80 ? 8.818 5.577 -26.078 1.00 92.12 80 ALA A CA 1
ATOM 671 C C . ALA A 1 80 ? 9.602 6.538 -26.977 1.00 92.12 80 ALA A C 1
ATOM 673 O O . ALA A 1 80 ? 10.465 7.263 -26.484 1.00 92.12 80 ALA A O 1
ATOM 674 N N . LYS A 1 81 ? 9.272 6.604 -28.273 1.00 91.94 81 LYS A N 1
ATOM 675 C CA . LYS A 1 81 ? 9.856 7.590 -29.193 1.00 91.94 81 LYS A CA 1
ATOM 676 C C . LYS A 1 81 ? 9.534 9.015 -28.742 1.00 91.94 81 LYS A C 1
ATOM 678 O O . LYS A 1 81 ? 10.431 9.854 -28.731 1.00 91.94 81 LYS A O 1
ATOM 683 N N . SER A 1 82 ? 8.300 9.281 -28.318 1.00 90.69 82 SER A N 1
ATOM 684 C CA . SER A 1 82 ? 7.892 10.578 -27.767 1.00 90.69 82 SER A CA 1
ATOM 685 C C . SER A 1 82 ? 8.659 10.939 -26.494 1.00 90.69 82 SER A C 1
ATOM 687 O O . SER A 1 82 ? 9.160 12.056 -26.388 1.00 90.69 82 SER A O 1
ATOM 689 N N . LEU A 1 83 ? 8.830 9.993 -25.563 1.00 89.38 83 LEU A N 1
ATOM 690 C CA . LEU A 1 83 ? 9.644 10.201 -24.358 1.00 89.38 83 LEU A CA 1
ATOM 691 C C . LEU A 1 83 ? 11.113 10.488 -24.699 1.00 89.38 83 LEU A C 1
ATOM 693 O O . LEU A 1 83 ? 11.695 11.409 -24.134 1.00 89.38 83 LEU A O 1
ATOM 697 N N . ALA A 1 84 ? 11.698 9.731 -25.633 1.00 85.38 84 ALA A N 1
ATOM 698 C CA . ALA A 1 84 ? 13.102 9.855 -26.026 1.00 85.38 84 ALA A CA 1
ATOM 699 C C . ALA A 1 84 ? 13.405 11.148 -26.802 1.00 85.38 84 ALA A C 1
ATOM 701 O O . ALA A 1 84 ? 14.510 11.679 -26.716 1.00 85.38 84 ALA A O 1
ATOM 702 N N . ARG A 1 85 ? 12.433 11.661 -27.565 1.00 85.00 85 ARG A N 1
ATOM 703 C CA . ARG A 1 85 ? 12.554 12.932 -28.298 1.00 85.00 85 ARG A CA 1
ATOM 704 C C . ARG A 1 85 ? 12.453 14.151 -27.382 1.00 85.00 85 ARG A C 1
ATOM 706 O O . ARG A 1 85 ? 12.928 15.223 -27.756 1.00 85.00 85 ARG A O 1
ATOM 713 N N . HIS A 1 86 ? 11.860 14.000 -26.198 1.00 80.44 86 HIS A N 1
ATOM 714 C CA . HIS A 1 86 ? 11.741 15.085 -25.235 1.00 80.44 86 HIS A CA 1
ATOM 715 C C . HIS A 1 86 ? 13.090 15.321 -24.546 1.00 80.44 86 HIS A C 1
ATOM 717 O O . HIS A 1 86 ? 13.541 14.523 -23.724 1.00 80.44 86 HIS A O 1
ATOM 723 N N . LYS A 1 87 ? 13.765 16.418 -24.907 1.00 67.69 87 LYS A N 1
ATOM 724 C CA . LYS A 1 87 ? 15.068 16.782 -24.339 1.00 67.69 87 LYS A CA 1
ATOM 725 C C . LYS A 1 87 ? 14.896 17.273 -22.903 1.00 67.69 87 LYS A C 1
ATOM 727 O O . LYS A 1 87 ? 14.673 18.458 -22.673 1.00 67.69 87 LYS A O 1
ATOM 732 N N . THR A 1 88 ? 15.053 16.376 -21.939 1.00 68.50 88 THR A N 1
ATOM 733 C CA . THR A 1 88 ? 15.199 16.733 -20.525 1.00 68.50 88 THR A CA 1
ATOM 734 C C . THR A 1 88 ? 16.540 16.272 -19.980 1.00 68.50 88 THR A C 1
ATOM 736 O O . THR A 1 88 ? 17.232 15.433 -20.562 1.00 68.50 88 THR A O 1
ATOM 739 N N . THR A 1 89 ? 16.963 16.876 -18.872 1.00 68.75 89 THR A N 1
ATOM 740 C CA . THR A 1 89 ? 18.153 16.410 -18.165 1.00 68.75 89 THR A CA 1
ATOM 741 C C . THR A 1 89 ? 17.870 15.031 -17.577 1.00 68.75 89 THR A C 1
ATOM 743 O O . THR A 1 89 ? 16.781 14.775 -17.071 1.00 68.75 89 THR A O 1
ATOM 746 N N . PHE A 1 90 ? 18.866 14.141 -17.594 1.00 65.12 90 PHE A N 1
ATOM 747 C CA . PHE A 1 90 ? 18.738 12.741 -17.154 1.00 65.12 90 PHE A CA 1
ATOM 748 C C . PHE A 1 90 ? 18.148 12.573 -15.737 1.00 65.12 90 PHE A C 1
ATOM 750 O O . PHE A 1 90 ? 17.643 11.514 -15.379 1.00 65.12 90 PHE A O 1
ATOM 757 N N . PHE A 1 91 ? 18.210 13.624 -14.918 1.00 67.19 91 PHE A N 1
ATOM 758 C CA . PHE A 1 91 ? 17.810 13.616 -13.514 1.00 67.19 91 PHE A CA 1
ATOM 759 C C . PHE A 1 91 ? 16.452 14.270 -13.244 1.00 67.19 91 PHE A C 1
ATOM 761 O O . PHE A 1 91 ? 16.051 14.360 -12.082 1.00 67.19 91 PHE A O 1
ATOM 768 N N . TYR A 1 92 ? 15.750 14.755 -14.271 1.00 77.12 92 TYR A N 1
ATOM 769 C CA . TYR A 1 92 ? 14.480 15.442 -14.088 1.00 77.12 92 TYR A CA 1
ATOM 770 C C . TYR A 1 92 ? 13.473 15.105 -15.185 1.00 77.12 92 TYR A C 1
ATOM 772 O O . TYR A 1 92 ? 13.739 15.275 -16.370 1.00 77.12 92 TYR A O 1
ATOM 780 N N . LEU A 1 93 ? 12.278 14.694 -14.756 1.00 85.38 93 LEU A N 1
ATOM 781 C CA . LEU A 1 93 ? 11.125 14.544 -15.635 1.00 85.38 93 LEU A CA 1
ATOM 782 C C . LEU A 1 93 ? 10.317 15.844 -15.657 1.00 85.38 93 LEU A C 1
ATOM 784 O O . LEU A 1 93 ? 9.900 16.343 -14.598 1.00 85.38 93 LEU A O 1
ATOM 788 N N . ASP A 1 94 ? 10.063 16.366 -16.851 1.00 87.94 94 ASP A N 1
ATOM 789 C CA . ASP A 1 94 ? 9.166 17.506 -17.040 1.00 87.94 94 A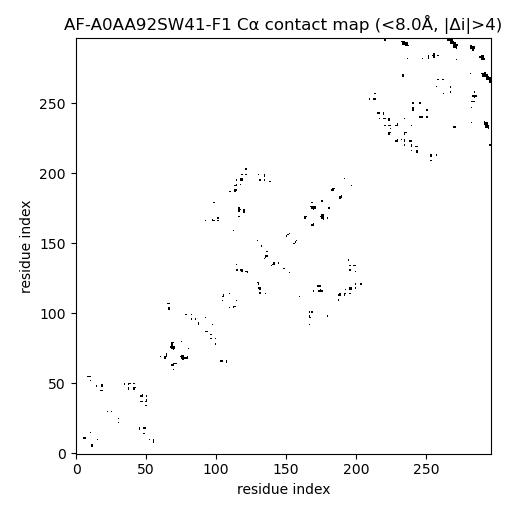SP A CA 1
ATOM 790 C C . ASP A 1 94 ? 7.681 17.113 -16.902 1.00 87.94 94 ASP A C 1
ATOM 792 O O . ASP A 1 94 ? 7.338 15.976 -16.565 1.00 87.94 94 ASP A O 1
ATOM 796 N N . SER A 1 95 ? 6.774 18.078 -17.077 1.00 89.25 95 SER A N 1
ATOM 797 C CA . SER A 1 95 ? 5.331 17.840 -16.961 1.00 89.25 95 SER A CA 1
ATOM 798 C C . SER A 1 95 ? 4.805 16.859 -18.008 1.00 89.25 95 SER A C 1
ATOM 800 O O . SER A 1 95 ? 3.977 16.019 -17.660 1.00 89.25 95 SER A O 1
ATOM 802 N N . PHE A 1 96 ? 5.296 16.937 -19.247 1.00 90.94 96 PHE A N 1
ATOM 803 C CA . PHE A 1 96 ? 4.885 16.059 -20.340 1.00 90.94 96 PHE A CA 1
ATOM 804 C C . PHE A 1 96 ? 5.295 14.612 -20.061 1.00 90.94 96 PHE A C 1
ATOM 806 O O . PHE A 1 96 ? 4.461 13.709 -20.089 1.00 90.94 96 PHE A O 1
ATOM 813 N N . GLN A 1 97 ? 6.564 14.391 -19.714 1.00 91.06 97 GLN A N 1
ATOM 814 C CA . GLN A 1 97 ? 7.088 13.066 -19.399 1.00 91.06 97 GLN A CA 1
ATOM 815 C C . GLN A 1 97 ? 6.369 12.464 -18.195 1.00 91.06 97 GLN A C 1
ATOM 817 O O . GLN A 1 97 ? 6.016 11.287 -18.214 1.00 91.06 97 GLN A O 1
ATOM 822 N N . LYS A 1 98 ? 6.113 13.271 -17.156 1.00 93.25 98 LYS A N 1
ATOM 823 C CA . LYS A 1 98 ? 5.372 12.816 -15.976 1.00 93.25 98 LYS A CA 1
ATOM 824 C C . LYS A 1 98 ? 3.947 12.388 -16.322 1.00 93.25 98 LYS A C 1
ATOM 826 O O . LYS A 1 98 ? 3.524 11.343 -15.839 1.00 93.25 98 LYS A O 1
ATOM 831 N N . ASP A 1 99 ? 3.230 13.150 -17.147 1.00 94.25 99 ASP A N 1
ATOM 832 C CA . ASP A 1 99 ? 1.872 12.783 -17.566 1.00 94.25 99 ASP A CA 1
ATOM 833 C C . ASP A 1 99 ? 1.855 11.523 -18.427 1.00 94.25 99 ASP A C 1
ATOM 835 O O . ASP A 1 99 ? 1.114 10.589 -18.126 1.00 94.25 99 ASP A O 1
ATOM 839 N N . LEU A 1 100 ? 2.736 11.436 -19.425 1.00 93.88 100 LEU A N 1
ATOM 840 C CA . LEU A 1 100 ? 2.811 10.269 -20.296 1.00 93.88 100 LEU A CA 1
ATOM 841 C C . LEU A 1 100 ? 3.188 8.996 -19.523 1.00 93.88 100 LEU A C 1
ATOM 843 O O . LEU A 1 100 ? 2.551 7.960 -19.705 1.00 93.88 100 LEU A O 1
ATOM 847 N N . ILE A 1 101 ? 4.171 9.067 -18.619 1.00 94.25 101 ILE A N 1
ATOM 848 C CA . ILE A 1 101 ? 4.532 7.933 -17.757 1.00 94.25 101 ILE A CA 1
ATOM 849 C C . ILE A 1 101 ? 3.358 7.561 -16.848 1.00 94.25 101 ILE A C 1
ATOM 851 O O . ILE A 1 101 ? 3.059 6.378 -16.703 1.00 94.25 101 ILE A O 1
ATOM 855 N N . PHE A 1 102 ? 2.667 8.541 -16.260 1.00 95.62 102 PHE A N 1
ATOM 856 C CA . PHE A 1 102 ? 1.532 8.262 -15.383 1.00 95.62 102 PHE A CA 1
ATOM 857 C C . PHE A 1 102 ? 0.383 7.565 -16.127 1.00 95.62 102 PHE A C 1
ATOM 859 O O . PHE A 1 102 ? -0.150 6.585 -15.616 1.00 95.62 102 PHE A O 1
ATOM 866 N N . ARG A 1 103 ? 0.070 7.980 -17.362 1.00 95.06 103 ARG A N 1
ATOM 867 C CA . ARG A 1 103 ? -0.905 7.293 -18.232 1.00 95.06 103 ARG A CA 1
ATOM 868 C C . ARG A 1 103 ? -0.538 5.840 -18.493 1.00 95.06 103 ARG A C 1
ATOM 870 O O . ARG A 1 103 ? -1.390 4.968 -18.376 1.00 95.06 103 ARG A O 1
ATOM 877 N N . ILE A 1 104 ? 0.730 5.576 -18.804 1.00 95.12 104 ILE A N 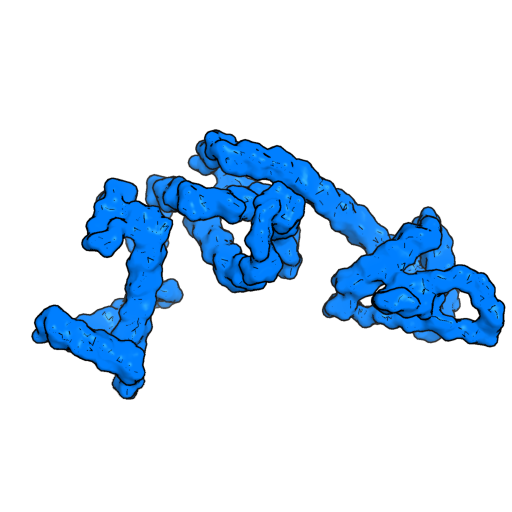1
ATOM 878 C CA . ILE A 1 104 ? 1.214 4.211 -19.043 1.00 95.12 104 ILE A CA 1
ATOM 879 C C . ILE A 1 104 ? 1.065 3.357 -17.780 1.00 95.12 104 ILE A C 1
ATOM 881 O O . ILE A 1 104 ? 0.616 2.218 -17.861 1.00 95.12 104 ILE A O 1
ATOM 885 N N . LEU A 1 105 ? 1.412 3.901 -16.610 1.00 94.38 105 LEU A N 1
ATOM 886 C CA . LEU A 1 105 ? 1.256 3.186 -15.342 1.00 94.38 105 LEU A CA 1
ATOM 887 C C . LEU A 1 105 ? -0.208 2.863 -15.044 1.00 94.38 105 LEU A C 1
ATOM 889 O O . LEU A 1 105 ? -0.508 1.739 -14.656 1.00 94.38 105 LEU A O 1
ATOM 893 N N . VAL A 1 106 ? -1.111 3.822 -15.253 1.00 94.19 106 VAL A N 1
ATOM 894 C CA . VAL A 1 106 ? -2.552 3.606 -15.084 1.00 94.19 106 VAL A CA 1
ATOM 895 C C . VAL A 1 106 ? -3.040 2.515 -16.032 1.00 94.19 106 VAL A C 1
ATOM 897 O O . VAL A 1 106 ? -3.677 1.576 -15.580 1.00 94.19 106 VAL A O 1
ATOM 900 N N . GLU A 1 107 ? -2.673 2.555 -17.312 1.00 92.75 107 GLU A N 1
ATOM 901 C CA . GLU A 1 107 ? -3.092 1.531 -18.277 1.00 92.75 107 GLU A CA 1
ATOM 902 C C . GLU A 1 107 ? -2.634 0.116 -17.882 1.00 92.75 107 GLU A C 1
ATOM 904 O O . GLU A 1 107 ? -3.389 -0.843 -18.030 1.00 92.75 107 GLU A O 1
ATOM 909 N N . LYS A 1 108 ? -1.399 -0.027 -17.382 1.00 91.44 108 LYS A N 1
ATOM 910 C CA . LYS A 1 108 ? -0.795 -1.341 -17.102 1.00 91.44 108 LYS A CA 1
ATOM 911 C C . LYS A 1 108 ? -1.053 -1.875 -15.691 1.00 91.44 108 LYS A C 1
ATOM 913 O O . LYS A 1 108 ? -0.815 -3.056 -15.459 1.00 91.44 108 LYS A O 1
ATOM 918 N N . ASP A 1 109 ? -1.483 -1.033 -14.753 1.00 89.56 109 ASP A N 1
ATOM 919 C CA . ASP A 1 109 ? -1.581 -1.379 -13.325 1.00 89.56 109 ASP A CA 1
ATOM 920 C C . ASP A 1 109 ? -2.821 -0.762 -12.644 1.00 89.56 109 ASP A C 1
ATOM 922 O O . ASP A 1 109 ? -2.841 -0.601 -11.423 1.00 89.56 109 ASP A O 1
ATOM 926 N N . LYS A 1 110 ? -3.861 -0.397 -13.413 1.00 89.69 110 LYS A N 1
ATOM 927 C CA . LYS A 1 110 ? -5.079 0.270 -12.907 1.00 89.69 110 LYS A CA 1
ATOM 928 C C . LYS A 1 110 ? -5.707 -0.430 -11.702 1.00 89.69 110 LYS A C 1
ATOM 930 O O . LYS A 1 110 ? -6.023 0.258 -10.736 1.00 89.69 110 LYS A O 1
ATOM 935 N N . ASP A 1 111 ? -5.787 -1.759 -11.710 1.00 86.00 111 ASP A N 1
ATOM 936 C CA . ASP A 1 111 ? -6.483 -2.556 -10.684 1.00 86.00 111 ASP A CA 1
ATOM 937 C C . ASP A 1 111 ? -5.842 -2.456 -9.288 1.00 86.00 111 ASP A C 1
ATOM 939 O O . ASP A 1 111 ? -6.464 -2.772 -8.278 1.00 86.00 111 ASP A O 1
ATOM 943 N N . MET A 1 112 ? -4.583 -2.012 -9.210 1.00 88.06 112 MET A N 1
ATOM 944 C CA . MET A 1 112 ? -3.865 -1.809 -7.946 1.00 88.06 112 MET A CA 1
ATOM 945 C C . MET A 1 112 ? -3.516 -0.339 -7.720 1.00 88.06 112 MET A C 1
ATOM 947 O O . MET A 1 112 ? -3.596 0.159 -6.597 1.00 88.06 112 MET A O 1
ATOM 951 N N . LEU A 1 113 ? -3.128 0.374 -8.779 1.00 91.25 113 LEU A N 1
ATOM 952 C CA . LEU A 1 113 ? -2.692 1.762 -8.700 1.00 91.25 113 LEU A CA 1
ATOM 953 C C . LEU A 1 113 ? -3.847 2.712 -8.372 1.00 91.25 113 LEU A C 1
ATOM 955 O O . LEU A 1 113 ? -3.666 3.620 -7.561 1.00 91.25 113 LEU A O 1
ATOM 959 N N . ILE A 1 114 ? -5.017 2.519 -8.988 1.00 92.56 114 ILE A N 1
ATOM 960 C CA . ILE A 1 114 ? -6.179 3.386 -8.767 1.00 92.56 114 ILE A CA 1
ATOM 961 C C . ILE A 1 114 ? -6.704 3.239 -7.332 1.00 92.56 114 ILE A C 1
ATOM 963 O O . ILE A 1 114 ? -6.794 4.271 -6.659 1.00 92.56 114 ILE A O 1
ATOM 967 N N . PRO A 1 115 ? -6.961 2.019 -6.817 1.00 90.12 115 PRO A N 1
ATOM 968 C CA . PRO A 1 115 ? -7.389 1.844 -5.432 1.00 90.12 115 PRO A CA 1
ATOM 969 C C . PRO A 1 115 ? -6.390 2.407 -4.421 1.00 90.12 115 PRO A C 1
ATOM 971 O O . PRO A 1 115 ? -6.750 3.156 -3.516 1.00 90.12 115 PRO A O 1
ATOM 974 N N . LEU A 1 116 ? -5.092 2.167 -4.646 1.00 91.06 116 LEU A N 1
ATOM 975 C CA . LEU A 1 116 ? -4.042 2.775 -3.833 1.00 91.06 116 LEU A CA 1
ATOM 976 C C . LEU A 1 116 ? -4.167 4.306 -3.807 1.00 91.06 116 LEU A C 1
ATOM 978 O O . LEU A 1 116 ? -4.148 4.900 -2.736 1.00 91.06 116 LEU A O 1
ATOM 982 N N . ILE A 1 117 ? -4.321 4.969 -4.956 1.00 92.19 117 ILE A N 1
ATOM 983 C CA . ILE A 1 117 ? -4.456 6.435 -5.011 1.00 92.19 117 ILE A CA 1
ATOM 984 C C . ILE A 1 117 ? -5.708 6.922 -4.269 1.00 92.19 117 ILE A C 1
ATOM 986 O O . ILE A 1 117 ? -5.650 7.948 -3.586 1.00 92.19 117 ILE A O 1
ATOM 990 N N . ILE A 1 118 ? -6.830 6.211 -4.394 1.00 90.38 118 ILE A N 1
ATOM 991 C CA . ILE A 1 118 ? -8.094 6.557 -3.730 1.00 90.38 118 ILE A CA 1
ATOM 992 C C . ILE A 1 118 ? -7.971 6.419 -2.207 1.00 90.38 118 ILE A C 1
ATOM 994 O O . ILE A 1 118 ? -8.550 7.234 -1.479 1.00 90.38 118 ILE A O 1
ATOM 998 N N . SER A 1 119 ? -7.201 5.443 -1.717 1.00 88.44 119 SER A N 1
ATOM 999 C CA . SER A 1 119 ? -7.028 5.192 -0.285 1.00 88.44 119 SER A CA 1
ATOM 1000 C C . SER A 1 119 ? -6.059 6.145 0.408 1.00 88.44 119 SER A C 1
ATOM 1002 O O . SER A 1 119 ? -6.215 6.380 1.607 1.00 88.44 119 SER A O 1
ATOM 1004 N N . LEU A 1 120 ? -5.085 6.720 -0.310 1.00 88.81 120 LEU A N 1
ATOM 1005 C CA . LEU A 1 120 ? -4.019 7.545 0.278 1.00 88.81 120 LEU A CA 1
ATOM 1006 C C . LEU A 1 120 ? -4.507 8.641 1.244 1.00 88.81 120 LEU A C 1
ATOM 1008 O O . LEU A 1 120 ? -3.893 8.790 2.300 1.00 88.81 120 LEU A O 1
ATOM 1012 N N . PRO A 1 121 ? -5.593 9.397 0.971 1.00 86.94 121 PRO A N 1
ATOM 1013 C CA . PRO A 1 121 ? -6.109 10.396 1.911 1.00 86.94 121 PRO A CA 1
ATOM 1014 C C . PRO A 1 121 ? -6.573 9.842 3.265 1.00 86.94 121 PRO A C 1
ATOM 1016 O O . PRO A 1 121 ? -6.735 10.607 4.216 1.00 86.94 121 PRO A O 1
ATOM 1019 N N . PHE A 1 122 ? -6.828 8.538 3.347 1.00 79.50 122 PHE A N 1
ATOM 1020 C CA . PHE A 1 122 ? -7.343 7.850 4.530 1.00 79.50 122 PHE A CA 1
ATOM 1021 C C . PHE A 1 122 ? -6.243 7.120 5.312 1.00 79.50 122 PHE A C 1
ATOM 1023 O O . PHE A 1 122 ? -6.471 6.701 6.446 1.00 79.50 122 PHE A O 1
ATOM 1030 N N . GLU A 1 123 ? -5.041 6.983 4.748 1.00 78.25 123 GLU A N 1
ATOM 1031 C CA . GLU A 1 123 ? -3.918 6.318 5.404 1.00 78.25 123 GLU A CA 1
ATOM 1032 C C . GLU A 1 123 ? -3.187 7.292 6.340 1.00 78.25 123 GLU A C 1
ATOM 1034 O O . GLU A 1 123 ? -2.340 8.080 5.929 1.00 78.25 123 GLU A O 1
ATOM 1039 N N . GLN A 1 124 ? -3.530 7.249 7.630 1.00 63.56 124 GLN A N 1
ATOM 1040 C CA . GLN A 1 124 ? -2.959 8.146 8.647 1.00 63.56 124 GLN A CA 1
ATOM 1041 C C . GLN A 1 124 ? -1.641 7.639 9.259 1.00 63.56 124 GLN A C 1
ATOM 1043 O O . GLN A 1 124 ? -0.941 8.400 9.924 1.00 63.56 124 GLN A O 1
ATOM 1048 N N . ASN A 1 125 ? -1.295 6.362 9.060 1.00 65.94 125 ASN A N 1
ATOM 1049 C CA . ASN A 1 125 ? -0.105 5.736 9.638 1.00 65.94 125 ASN A CA 1
ATOM 1050 C C . ASN A 1 125 ? 0.584 4.820 8.617 1.00 65.94 125 ASN A C 1
ATOM 1052 O O . ASN A 1 125 ? 0.038 3.786 8.241 1.00 65.94 125 ASN A O 1
ATOM 1056 N N . GLU A 1 126 ? 1.814 5.158 8.226 1.00 63.53 126 GLU A N 1
ATOM 1057 C CA . GLU A 1 126 ? 2.607 4.381 7.261 1.00 63.53 126 GLU A CA 1
ATOM 1058 C C . GLU A 1 126 ? 2.959 2.962 7.741 1.00 63.53 126 GLU A C 1
ATOM 1060 O O . GLU A 1 126 ? 3.292 2.109 6.918 1.00 63.53 126 GLU A O 1
ATOM 1065 N N . LYS A 1 127 ? 2.894 2.702 9.056 1.00 58.69 127 LYS A N 1
ATOM 1066 C CA . LYS A 1 127 ? 3.162 1.383 9.656 1.00 58.69 127 LYS A CA 1
ATOM 1067 C C . LYS A 1 127 ? 1.925 0.484 9.725 1.00 58.69 127 LYS A C 1
ATOM 1069 O O . LYS A 1 127 ? 2.065 -0.703 10.009 1.00 58.69 127 LYS A O 1
ATOM 1074 N N . ALA A 1 128 ? 0.728 1.027 9.508 1.00 63.56 128 ALA A N 1
ATOM 1075 C CA . ALA A 1 128 ? -0.500 0.243 9.540 1.00 63.56 128 ALA A CA 1
ATOM 1076 C C . ALA A 1 128 ? -0.668 -0.579 8.245 1.00 63.56 128 ALA A C 1
ATOM 1078 O O . ALA A 1 128 ? -0.182 -0.168 7.186 1.00 63.56 128 ALA A O 1
ATOM 1079 N N . PRO A 1 129 ? -1.376 -1.725 8.288 1.00 66.44 129 PRO A N 1
ATOM 1080 C CA . PRO A 1 129 ? -1.749 -2.451 7.078 1.00 66.44 129 PRO A CA 1
ATOM 1081 C C . PRO A 1 129 ? -2.497 -1.538 6.100 1.00 66.44 129 PRO A C 1
ATOM 1083 O O . PRO A 1 129 ? -3.454 -0.867 6.493 1.00 66.44 129 PRO A O 1
ATOM 1086 N N . ARG A 1 130 ? -2.074 -1.537 4.829 1.00 75.25 130 ARG A N 1
ATOM 1087 C CA . ARG A 1 130 ? -2.650 -0.684 3.779 1.00 75.25 130 ARG A CA 1
ATOM 1088 C C . ARG A 1 130 ? -4.143 -0.946 3.633 1.00 75.25 130 ARG A C 1
ATOM 1090 O O . ARG A 1 130 ? -4.572 -2.096 3.507 1.00 75.25 130 ARG A O 1
ATOM 1097 N N . ILE A 1 131 ? -4.938 0.120 3.656 1.00 78.50 131 ILE A N 1
ATOM 1098 C CA . ILE A 1 131 ? -6.397 -0.013 3.731 1.00 78.50 131 ILE A CA 1
ATOM 1099 C C . ILE A 1 131 ? -6.961 -0.447 2.374 1.00 78.50 131 ILE A C 1
ATOM 1101 O O . ILE A 1 131 ? -7.880 -1.266 2.341 1.00 78.50 131 ILE A O 1
ATOM 1105 N N . TYR A 1 132 ? -6.359 0.003 1.269 1.00 84.06 132 TYR A N 1
ATOM 1106 C CA . TYR A 1 132 ? -6.779 -0.413 -0.072 1.00 84.06 132 TYR A CA 1
ATOM 1107 C C . TYR A 1 132 ? -6.637 -1.930 -0.270 1.00 84.06 132 TYR A C 1
ATOM 1109 O O . TYR A 1 132 ? -7.499 -2.553 -0.870 1.00 84.06 132 TYR A O 1
ATOM 1117 N N . LEU A 1 133 ? -5.626 -2.578 0.325 1.00 83.06 133 LEU A N 1
ATOM 1118 C CA . LEU A 1 133 ? -5.499 -4.038 0.247 1.00 83.06 133 LEU A CA 1
ATOM 1119 C C . LEU A 1 133 ? -6.662 -4.749 0.949 1.00 83.06 133 LEU A C 1
ATOM 1121 O O . LEU A 1 133 ? -7.158 -5.749 0.442 1.00 83.06 133 LEU A O 1
ATOM 1125 N N . LYS A 1 134 ? -7.150 -4.213 2.076 1.00 78.50 134 LYS A N 1
ATOM 1126 C CA . LYS A 1 134 ? -8.365 -4.739 2.724 1.00 78.50 134 LYS A CA 1
ATOM 1127 C C . LYS A 1 134 ? -9.593 -4.572 1.820 1.00 78.50 134 LYS A C 1
ATOM 1129 O O . LYS A 1 134 ? -10.493 -5.405 1.881 1.00 78.50 134 LYS A O 1
ATOM 1134 N N . TYR A 1 135 ? -9.648 -3.490 1.040 1.00 83.62 135 TYR A N 1
ATOM 1135 C CA . TYR A 1 135 ? -10.712 -3.249 0.066 1.00 83.62 135 TYR A CA 1
ATOM 1136 C C . TYR A 1 135 ? -10.653 -4.272 -1.070 1.00 83.62 135 TYR A C 1
ATOM 1138 O O . TYR A 1 135 ? -11.639 -4.970 -1.289 1.00 83.62 135 TYR A O 1
ATOM 1146 N N . ILE A 1 136 ? -9.489 -4.450 -1.702 1.00 83.38 136 ILE A N 1
ATOM 1147 C CA . ILE A 1 136 ? -9.312 -5.436 -2.776 1.00 83.38 136 ILE A CA 1
ATOM 1148 C C . ILE A 1 136 ? -9.683 -6.847 -2.301 1.00 83.38 136 ILE A C 1
ATOM 1150 O O . ILE A 1 136 ? -10.430 -7.540 -2.985 1.00 83.38 136 ILE A O 1
ATOM 1154 N N . GLU A 1 137 ? -9.232 -7.252 -1.106 1.00 77.94 137 GLU A N 1
ATOM 1155 C CA . GLU A 1 137 ? -9.548 -8.570 -0.535 1.00 77.94 137 GLU A CA 1
ATOM 1156 C C . GLU A 1 137 ? -11.052 -8.816 -0.397 1.00 77.94 137 GLU A C 1
ATOM 1158 O O . GLU A 1 137 ? -11.527 -9.925 -0.622 1.00 77.94 137 GLU A O 1
ATOM 1163 N N . LYS A 1 138 ? -11.794 -7.797 0.043 1.00 76.56 138 LYS A N 1
ATOM 1164 C CA . LYS A 1 138 ? -13.190 -7.950 0.463 1.00 76.56 138 LYS A CA 1
ATOM 1165 C C . LYS A 1 138 ? -14.203 -7.597 -0.613 1.00 76.56 138 LYS A C 1
ATOM 1167 O O . LYS A 1 138 ? -15.349 -8.020 -0.497 1.00 76.56 138 LYS A O 1
ATOM 1172 N N . CYS A 1 139 ? -13.815 -6.778 -1.584 1.00 79.62 139 CYS A N 1
ATOM 1173 C CA . CYS A 1 139 ? -14.743 -6.158 -2.523 1.00 79.62 139 CYS A CA 1
ATOM 1174 C C . CYS A 1 139 ? -14.427 -6.459 -3.990 1.00 79.62 139 CYS A C 1
ATOM 1176 O O . CYS A 1 139 ? -15.320 -6.291 -4.810 1.00 79.62 139 CYS A O 1
ATOM 1178 N N . CYS A 1 140 ? -13.213 -6.907 -4.330 1.00 75.62 140 CYS A N 1
ATOM 1179 C CA . CYS A 1 140 ? -12.796 -7.116 -5.724 1.00 75.62 140 CYS A CA 1
ATOM 1180 C C . CYS A 1 140 ? -12.603 -8.596 -6.102 1.00 75.62 140 CYS A C 1
ATOM 1182 O O . CYS A 1 140 ? -11.966 -8.877 -7.109 1.00 75.62 140 CYS A O 1
ATOM 1184 N N . ASP A 1 141 ? -13.110 -9.523 -5.280 1.00 66.50 141 ASP A N 1
ATOM 1185 C CA . ASP A 1 141 ? -13.092 -10.985 -5.482 1.00 66.50 141 ASP A CA 1
ATOM 1186 C C . ASP A 1 141 ? -11.781 -11.546 -6.072 1.00 66.50 141 ASP A C 1
ATOM 1188 O O . ASP A 1 141 ? -11.750 -12.339 -7.014 1.00 66.50 141 ASP A O 1
ATOM 1192 N N . VAL A 1 142 ? -10.645 -11.098 -5.528 1.00 66.69 142 VAL A N 1
ATOM 1193 C CA . VAL A 1 142 ? -9.335 -11.527 -6.021 1.00 66.69 142 VAL A CA 1
ATOM 1194 C C . VAL A 1 142 ? -9.006 -12.903 -5.449 1.00 66.69 142 VAL A C 1
ATOM 1196 O O . VAL A 1 142 ? -8.564 -13.048 -4.303 1.00 66.69 142 VAL A O 1
ATOM 1199 N N . THR A 1 143 ? -9.178 -13.938 -6.269 1.00 54.50 143 THR A N 1
ATOM 1200 C CA . THR A 1 143 ? -8.754 -15.300 -5.933 1.00 54.50 143 THR A CA 1
ATOM 1201 C C . THR A 1 143 ? -7.255 -15.295 -5.588 1.00 54.50 143 THR A C 1
ATOM 1203 O O . THR A 1 143 ? -6.450 -14.673 -6.275 1.00 54.50 143 THR A O 1
ATOM 1206 N N . PHE A 1 144 ? -6.854 -15.971 -4.504 1.00 57.03 144 PHE A N 1
ATOM 1207 C CA . PHE A 1 144 ? -5.468 -16.009 -3.988 1.00 57.03 144 PHE A CA 1
ATOM 1208 C C . PHE A 1 144 ? -4.916 -14.710 -3.361 1.00 57.03 144 PHE A C 1
ATOM 1210 O O . PHE A 1 144 ? -3.703 -14.601 -3.153 1.00 57.03 144 PHE A O 1
ATOM 1217 N N . PHE A 1 145 ? -5.769 -13.764 -2.947 1.00 60.00 145 PHE A N 1
ATOM 1218 C CA . PHE A 1 145 ? -5.324 -12.492 -2.355 1.00 60.00 145 PHE A CA 1
ATOM 1219 C C . PHE A 1 145 ? -4.322 -12.634 -1.187 1.00 60.00 145 PHE A C 1
ATOM 1221 O O . PHE A 1 145 ? -3.358 -11.868 -1.097 1.00 60.00 145 PHE A O 1
ATOM 1228 N N . LYS A 1 146 ? -4.477 -13.659 -0.332 1.00 58.00 146 LYS A N 1
ATOM 1229 C CA . LYS A 1 146 ? -3.567 -13.950 0.799 1.00 58.00 146 LYS A CA 1
ATOM 1230 C C . LYS A 1 146 ? -2.123 -14.272 0.384 1.00 58.00 146 LYS A C 1
ATOM 1232 O O . LYS A 1 146 ? -1.200 -14.017 1.154 1.00 58.00 146 LYS A O 1
ATOM 1237 N N . TYR A 1 147 ? -1.909 -14.815 -0.818 1.00 51.22 147 TYR A N 1
ATOM 1238 C CA . TYR A 1 147 ? -0.567 -15.132 -1.324 1.00 51.22 147 TYR A CA 1
ATOM 1239 C C . TYR A 1 147 ? 0.145 -13.892 -1.870 1.00 51.22 147 TYR A C 1
ATOM 1241 O O . TYR A 1 147 ? 1.357 -13.744 -1.704 1.00 51.22 147 TYR A O 1
ATOM 1249 N N . ILE A 1 148 ? -0.603 -12.965 -2.472 1.00 61.03 148 ILE A N 1
ATOM 1250 C CA . ILE A 1 148 ? -0.031 -11.756 -3.066 1.00 61.03 148 ILE A CA 1
ATOM 1251 C C . ILE A 1 148 ? 0.188 -10.644 -2.034 1.00 61.03 148 ILE A C 1
ATOM 1253 O O . ILE A 1 148 ? 1.171 -9.918 -2.162 1.00 61.03 148 ILE A O 1
ATOM 1257 N N . THR A 1 149 ? -0.616 -10.544 -0.968 1.00 62.97 149 THR A N 1
ATOM 1258 C CA . THR A 1 149 ? -0.570 -9.437 0.020 1.00 62.97 149 THR A CA 1
ATOM 1259 C C . THR A 1 149 ? 0.814 -9.218 0.627 1.00 62.97 149 THR A C 1
ATOM 1261 O O . THR A 1 149 ? 1.267 -8.077 0.753 1.00 62.97 149 THR A O 1
ATOM 1264 N N . LYS A 1 150 ? 1.526 -10.304 0.957 1.00 65.88 150 LYS A N 1
ATOM 1265 C CA . LYS A 1 150 ? 2.880 -10.230 1.529 1.00 65.88 150 LYS A CA 1
ATOM 1266 C C . LYS A 1 150 ? 3.883 -9.636 0.536 1.00 65.88 150 LYS A C 1
ATOM 1268 O O . LYS A 1 150 ? 4.722 -8.837 0.928 1.00 65.88 150 LYS A O 1
ATOM 1273 N N . SER A 1 151 ? 3.764 -9.988 -0.746 1.00 61.66 151 SER A N 1
ATOM 1274 C CA . SER A 1 151 ? 4.623 -9.468 -1.820 1.00 61.66 151 SER A CA 1
ATOM 1275 C C . SER A 1 151 ? 4.246 -8.045 -2.258 1.00 61.66 151 SER A C 1
ATOM 1277 O O . SER A 1 151 ? 5.133 -7.246 -2.569 1.00 61.66 151 SER A O 1
ATOM 1279 N N . GLN A 1 152 ? 2.948 -7.708 -2.234 1.00 72.00 152 GLN A N 1
ATOM 1280 C CA . GLN A 1 152 ? 2.433 -6.372 -2.550 1.00 72.00 152 GLN A CA 1
ATOM 1281 C C . GLN A 1 152 ? 2.966 -5.349 -1.544 1.00 72.00 152 GLN A C 1
ATOM 1283 O O . GLN A 1 152 ? 3.661 -4.407 -1.923 1.00 72.00 152 GLN A O 1
ATOM 1288 N N . THR A 1 153 ? 2.757 -5.611 -0.252 1.00 66.31 153 THR A N 1
ATOM 1289 C CA . THR A 1 153 ? 3.195 -4.719 0.834 1.00 66.31 153 THR A CA 1
ATOM 1290 C C . THR A 1 153 ? 4.715 -4.615 0.952 1.00 66.31 153 THR A C 1
ATOM 1292 O O . THR A 1 153 ? 5.245 -3.528 1.195 1.00 66.31 153 THR A O 1
ATOM 1295 N N . SER A 1 154 ? 5.452 -5.721 0.777 1.00 66.81 154 SER A N 1
ATOM 1296 C CA . SER A 1 154 ? 6.904 -5.713 0.976 1.00 66.81 154 SER A CA 1
ATOM 1297 C C . SER A 1 154 ? 7.667 -5.002 -0.144 1.00 66.81 154 SER A C 1
ATOM 1299 O O . SER A 1 154 ? 8.697 -4.385 0.150 1.00 66.81 154 SER A O 1
ATOM 1301 N N . ASN A 1 155 ? 7.178 -5.080 -1.392 1.00 75.56 155 ASN A N 1
ATOM 1302 C CA . ASN A 1 155 ? 7.926 -4.686 -2.591 1.00 75.56 155 ASN A CA 1
ATOM 1303 C C . ASN A 1 155 ? 7.133 -3.778 -3.544 1.00 75.56 155 ASN A C 1
ATOM 1305 O O . ASN A 1 155 ? 7.581 -2.666 -3.819 1.00 75.56 155 ASN A O 1
ATOM 1309 N N . TYR A 1 156 ? 5.980 -4.218 -4.056 1.00 82.00 156 TYR A N 1
ATOM 1310 C CA . TYR A 1 156 ? 5.293 -3.505 -5.143 1.00 82.00 156 TYR A CA 1
ATOM 1311 C C . TYR A 1 156 ? 4.729 -2.147 -4.710 1.00 82.00 156 TYR A C 1
ATOM 1313 O O . TYR A 1 156 ? 4.889 -1.162 -5.429 1.00 82.00 156 TYR A O 1
ATOM 1321 N N . ASP A 1 157 ? 4.179 -2.043 -3.501 1.00 85.94 157 ASP A N 1
ATOM 1322 C CA . ASP A 1 157 ? 3.632 -0.783 -2.985 1.00 85.94 157 ASP A CA 1
ATOM 1323 C C . ASP A 1 157 ? 4.709 0.273 -2.794 1.00 85.94 157 ASP A C 1
ATOM 1325 O O . ASP A 1 157 ? 4.496 1.445 -3.093 1.00 85.94 157 ASP A O 1
ATOM 1329 N N . LYS A 1 158 ? 5.909 -0.139 -2.371 1.00 84.81 158 LYS A N 1
ATOM 1330 C CA . LYS A 1 158 ? 7.053 0.776 -2.269 1.00 84.81 158 LYS A CA 1
ATOM 1331 C C . LYS A 1 158 ? 7.390 1.381 -3.629 1.00 84.81 158 LYS A C 1
ATOM 1333 O O . LYS A 1 158 ? 7.676 2.574 -3.712 1.00 84.81 158 LYS A O 1
ATOM 1338 N N . VAL A 1 159 ? 7.325 0.575 -4.689 1.00 85.69 159 VAL A N 1
ATOM 1339 C CA . VAL A 1 159 ? 7.568 1.030 -6.062 1.00 85.69 159 VAL A CA 1
ATOM 1340 C C . VAL A 1 159 ? 6.451 1.963 -6.530 1.00 85.69 159 VAL A C 1
ATOM 1342 O O . VAL A 1 159 ? 6.753 3.073 -6.965 1.00 85.69 159 VAL A O 1
ATOM 1345 N N . ARG A 1 160 ? 5.176 1.584 -6.365 1.00 90.38 160 ARG A N 1
ATOM 1346 C CA . ARG A 1 160 ? 4.023 2.421 -6.750 1.00 90.38 160 ARG A CA 1
ATOM 1347 C C . ARG A 1 160 ? 4.025 3.770 -6.045 1.00 90.38 160 ARG A C 1
ATOM 1349 O O . ARG A 1 160 ? 3.893 4.803 -6.693 1.00 90.38 160 ARG A O 1
ATOM 1356 N N . LEU A 1 161 ? 4.240 3.781 -4.731 1.00 90.06 161 LEU A N 1
ATOM 1357 C CA . LEU A 1 161 ? 4.324 5.010 -3.941 1.00 90.06 161 LEU A CA 1
ATOM 1358 C C . LEU A 1 161 ? 5.505 5.881 -4.378 1.00 90.06 161 LEU A C 1
ATOM 1360 O O . LEU A 1 161 ? 5.376 7.104 -4.460 1.00 90.06 161 LEU A O 1
ATOM 1364 N N . SER A 1 162 ? 6.643 5.261 -4.704 1.00 88.94 162 SER A N 1
ATOM 1365 C CA . SER A 1 162 ? 7.794 5.969 -5.264 1.00 88.94 162 SER A CA 1
ATOM 1366 C C . SER A 1 162 ? 7.452 6.616 -6.608 1.00 88.94 162 SER A C 1
ATOM 1368 O O . SER A 1 162 ? 7.732 7.801 -6.792 1.00 88.94 162 SER A O 1
ATOM 1370 N N . TRP A 1 163 ? 6.777 5.903 -7.516 1.00 91.50 163 TRP A N 1
ATOM 1371 C CA . TRP A 1 163 ? 6.298 6.463 -8.783 1.00 91.50 163 TRP A CA 1
ATOM 1372 C C . TRP A 1 163 ? 5.305 7.605 -8.567 1.00 91.50 163 TRP A C 1
ATOM 1374 O O . TRP A 1 163 ? 5.533 8.701 -9.071 1.00 91.50 163 TRP A O 1
ATOM 1384 N N . ILE A 1 164 ? 4.265 7.402 -7.754 1.00 93.44 164 ILE A N 1
ATOM 1385 C CA . ILE A 1 164 ? 3.267 8.426 -7.402 1.00 93.44 164 ILE A CA 1
ATOM 1386 C C . ILE A 1 164 ? 3.953 9.705 -6.899 1.00 93.44 164 ILE A C 1
ATOM 1388 O O . ILE A 1 164 ? 3.617 10.813 -7.331 1.00 93.44 164 ILE A O 1
ATOM 1392 N N . LYS A 1 165 ? 4.951 9.561 -6.019 1.00 90.88 165 LYS A N 1
ATOM 1393 C CA . LYS A 1 165 ? 5.719 10.679 -5.461 1.00 90.88 165 LYS A CA 1
ATOM 1394 C C . LYS A 1 165 ? 6.587 11.368 -6.514 1.00 90.88 165 LYS A C 1
ATOM 1396 O O . LYS A 1 165 ? 6.560 12.592 -6.606 1.00 90.88 165 LYS A O 1
ATOM 1401 N N . GLN A 1 166 ? 7.341 10.612 -7.313 1.00 89.50 166 GLN A N 1
ATOM 1402 C CA . GLN A 1 166 ? 8.245 11.159 -8.335 1.00 89.50 166 GLN A CA 1
ATOM 1403 C C . GLN A 1 166 ? 7.495 11.856 -9.479 1.00 89.50 166 GLN A C 1
ATOM 1405 O O . GLN A 1 166 ? 7.917 12.911 -9.956 1.00 89.50 166 GLN A O 1
ATOM 1410 N N . LEU A 1 167 ? 6.342 11.315 -9.876 1.00 93.19 167 LEU A N 1
ATOM 1411 C CA . LEU A 1 167 ? 5.449 11.910 -10.875 1.00 93.19 167 LEU A CA 1
ATOM 1412 C C . LEU A 1 167 ? 4.665 13.106 -10.312 1.00 93.19 167 LEU A C 1
ATOM 1414 O O . LEU A 1 167 ? 4.046 13.872 -11.065 1.00 93.19 167 LEU A O 1
ATOM 1418 N N . GLY A 1 168 ? 4.703 13.283 -8.986 1.00 92.94 168 GLY A N 1
ATOM 1419 C CA . GLY A 1 168 ? 3.933 14.278 -8.258 1.00 92.94 168 GLY A CA 1
ATOM 1420 C C . GLY A 1 168 ? 2.459 14.138 -8.598 1.00 92.94 168 GLY A C 1
ATOM 1421 O O . GLY A 1 168 ? 1.885 15.094 -9.117 1.00 92.94 168 GLY A O 1
ATOM 1422 N N . ALA A 1 169 ? 1.909 12.930 -8.430 1.00 93.69 169 ALA A N 1
ATOM 1423 C CA . ALA A 1 169 ? 0.518 12.603 -8.745 1.00 93.69 169 ALA A CA 1
ATOM 1424 C C . ALA A 1 169 ? -0.466 13.061 -7.671 1.00 93.69 169 ALA A C 1
ATOM 1426 O O . ALA A 1 169 ? -1.583 13.475 -7.979 1.00 93.69 169 ALA A O 1
ATOM 1427 N N . VAL A 1 170 ? -0.014 13.071 -6.420 1.00 93.88 170 VAL A N 1
ATOM 1428 C CA . VAL A 1 170 ? -0.828 13.416 -5.258 1.00 93.88 170 VAL A CA 1
ATOM 1429 C C . VAL A 1 170 ? -0.201 14.548 -4.446 1.00 93.88 170 VAL A C 1
ATOM 1431 O O . VAL A 1 170 ? 1.004 14.798 -4.493 1.00 93.88 170 VAL A O 1
ATOM 1434 N N . SER A 1 171 ? -1.041 15.247 -3.691 1.00 92.12 171 SER A N 1
ATOM 1435 C CA . SER A 1 171 ? -0.642 16.233 -2.690 1.00 92.12 171 SER A CA 1
ATOM 1436 C C . SER A 1 171 ? 0.026 15.568 -1.479 1.00 92.12 171 SER A C 1
ATOM 1438 O O . SER A 1 171 ? -0.056 14.356 -1.288 1.00 92.12 171 SER A O 1
ATOM 1440 N N . LYS A 1 172 ? 0.610 16.374 -0.581 1.00 87.19 172 LYS A N 1
ATOM 1441 C CA . LYS A 1 172 ? 1.144 15.889 0.708 1.00 87.19 172 LYS A CA 1
ATOM 1442 C C . LYS A 1 172 ? 0.105 15.149 1.563 1.00 87.19 172 LYS A C 1
ATOM 1444 O O . LYS A 1 172 ? 0.483 14.342 2.397 1.00 87.19 172 LYS A O 1
ATOM 1449 N N . ARG A 1 173 ? -1.186 15.441 1.368 1.00 86.19 173 ARG A N 1
ATOM 1450 C CA . ARG A 1 173 ? -2.311 14.799 2.066 1.00 86.19 173 ARG A CA 1
ATOM 1451 C C . ARG A 1 173 ? -2.891 13.604 1.291 1.00 86.19 173 ARG A C 1
ATOM 1453 O O . ARG A 1 173 ? -3.990 13.173 1.601 1.00 86.19 173 ARG A O 1
ATOM 1460 N N . GLY A 1 174 ? -2.224 13.128 0.237 1.00 88.56 174 GLY A N 1
ATOM 1461 C CA . GLY A 1 174 ? -2.656 11.955 -0.532 1.00 88.56 174 GLY A CA 1
ATOM 1462 C C . GLY A 1 174 ? -3.721 12.216 -1.603 1.00 88.56 174 GLY A C 1
ATOM 1463 O O . GLY A 1 174 ? -4.023 11.321 -2.378 1.00 88.56 174 GLY A O 1
ATOM 1464 N N . TYR A 1 175 ? -4.271 13.430 -1.709 1.00 91.25 175 TYR A N 1
ATOM 1465 C CA . TYR A 1 175 ? -5.274 13.745 -2.738 1.00 91.25 175 TYR A CA 1
ATOM 1466 C C . TYR A 1 175 ? -4.662 13.890 -4.132 1.00 91.25 175 TYR A C 1
ATOM 1468 O O . TYR A 1 175 ? -3.662 14.597 -4.275 1.00 91.25 175 TYR A O 1
ATOM 1476 N N . LEU A 1 176 ? -5.306 13.306 -5.145 1.00 93.25 176 LEU A N 1
ATOM 1477 C CA . LEU A 1 176 ? -4.967 13.465 -6.563 1.00 93.25 176 LEU A CA 1
ATOM 1478 C C . LEU A 1 176 ? -4.895 14.949 -6.964 1.00 93.25 176 LEU A C 1
ATOM 1480 O O . LEU A 1 176 ? -5.786 15.736 -6.640 1.00 93.25 176 LEU A O 1
ATOM 1484 N N . LEU A 1 177 ? -3.826 15.336 -7.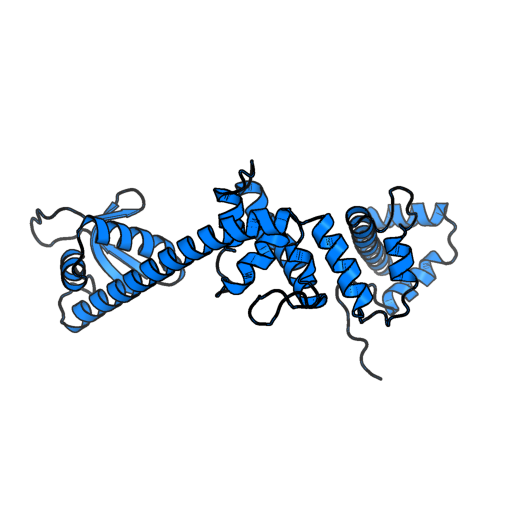661 1.00 94.12 177 LEU A N 1
ATOM 1485 C CA . LEU A 1 177 ? -3.620 16.714 -8.110 1.00 94.12 177 LEU A CA 1
ATOM 1486 C C . LEU A 1 177 ? -4.406 17.032 -9.386 1.00 94.12 177 LEU A C 1
ATOM 1488 O O . LEU A 1 177 ? -4.572 16.174 -10.249 1.00 94.12 177 LEU A O 1
ATOM 1492 N N . LYS A 1 178 ? -4.802 18.306 -9.541 1.00 91.81 178 LYS A N 1
ATOM 1493 C CA . LYS A 1 178 ? -5.670 18.789 -10.633 1.00 91.81 178 LYS A CA 1
ATOM 1494 C C . LYS A 1 178 ? -5.200 18.372 -12.033 1.00 91.81 178 LYS A C 1
ATOM 1496 O O . LYS A 1 178 ? -5.998 17.961 -12.864 1.00 91.81 178 LYS A O 1
ATOM 1501 N N . LYS A 1 179 ? -3.887 18.420 -12.280 1.00 92.69 179 LYS A N 1
ATOM 1502 C CA . LYS A 1 179 ? -3.284 18.027 -13.567 1.00 92.69 179 LYS A CA 1
ATOM 1503 C C . LYS A 1 179 ? -3.563 16.573 -13.983 1.00 92.69 179 LYS A C 1
ATOM 1505 O O . LYS A 1 179 ? -3.447 16.264 -15.159 1.00 92.69 179 LYS A O 1
ATOM 1510 N N . TYR A 1 180 ? -3.937 15.707 -13.043 1.00 94.44 180 TYR A N 1
ATOM 1511 C CA . TYR A 1 180 ? -4.261 14.303 -13.290 1.00 94.44 180 TYR A CA 1
ATOM 1512 C C . TYR A 1 180 ? -5.748 13.994 -13.095 1.00 94.44 180 TYR A C 1
ATOM 1514 O O . TYR A 1 180 ? -6.118 12.834 -12.951 1.00 94.44 180 TYR A O 1
ATOM 1522 N N . GLU A 1 181 ? -6.626 15.003 -13.103 1.00 90.69 181 GLU A N 1
ATOM 1523 C CA . GLU A 1 181 ? -8.074 14.782 -12.979 1.00 90.69 181 GLU A CA 1
ATOM 1524 C C . GLU A 1 181 ? -8.671 13.949 -14.103 1.00 90.69 181 GLU A C 1
ATOM 1526 O O . GLU A 1 181 ? -9.714 13.340 -13.885 1.00 90.69 181 GLU A O 1
ATOM 1531 N N . TRP A 1 182 ? -7.993 13.855 -15.249 1.00 93.81 182 TRP A N 1
ATOM 1532 C CA . TRP A 1 182 ? -8.376 12.941 -16.321 1.00 93.81 182 TRP A CA 1
ATOM 1533 C C . TRP A 1 182 ? -8.520 11.493 -15.830 1.00 93.81 182 TRP A C 1
ATOM 1535 O O . TRP A 1 182 ? -9.340 10.766 -16.375 1.00 93.81 1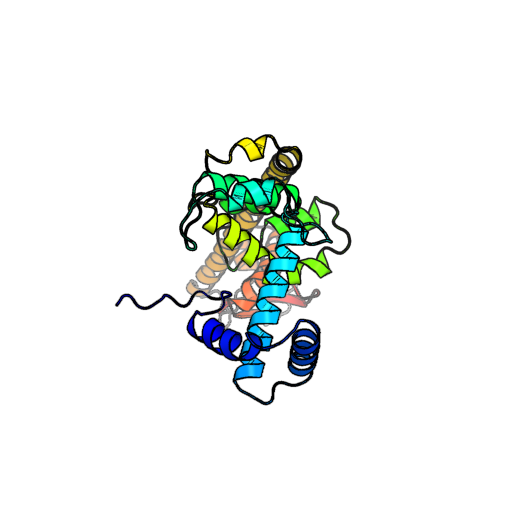82 TRP A O 1
ATOM 1545 N N . LEU A 1 183 ? -7.808 11.098 -14.763 1.00 93.31 183 LEU A N 1
ATOM 1546 C CA . LEU A 1 183 ? -7.933 9.776 -14.146 1.00 93.31 183 LEU A CA 1
ATOM 1547 C C . LEU A 1 183 ? -9.369 9.484 -13.690 1.00 93.31 183 LEU A C 1
ATOM 1549 O O . LEU A 1 183 ? -9.788 8.338 -13.697 1.00 93.31 183 LEU A O 1
ATOM 1553 N N . LYS A 1 184 ? -10.141 10.513 -13.316 1.00 89.38 184 LYS A N 1
ATOM 1554 C CA . LYS A 1 184 ? -11.539 10.363 -12.883 1.00 89.38 184 LYS A CA 1
ATOM 1555 C C . LYS A 1 184 ? -12.473 9.908 -14.006 1.00 89.38 184 LYS A C 1
ATOM 1557 O O . LYS A 1 184 ? -13.567 9.444 -13.707 1.00 89.38 184 LYS A O 1
ATOM 1562 N N . ASN A 1 185 ? -12.049 10.062 -15.260 1.00 90.00 185 ASN A N 1
ATOM 1563 C CA . ASN A 1 185 ? -12.796 9.620 -16.434 1.00 90.00 185 ASN A CA 1
ATOM 1564 C C . ASN A 1 185 ? -12.470 8.166 -16.811 1.00 90.00 185 ASN A C 1
ATOM 1566 O O . ASN A 1 185 ? -13.116 7.621 -17.699 1.00 90.00 185 ASN A O 1
ATOM 1570 N N . GLU A 1 186 ? -11.476 7.545 -16.167 1.00 91.62 186 GLU A N 1
ATOM 1571 C CA . GLU A 1 186 ? -11.195 6.124 -16.352 1.00 91.62 186 GLU A CA 1
ATOM 1572 C C . GLU A 1 186 ? -12.304 5.291 -15.704 1.00 91.62 186 GLU A C 1
ATOM 1574 O O . GLU A 1 186 ? -12.669 5.511 -14.546 1.00 91.62 186 GLU A O 1
ATOM 1579 N N . GLU A 1 187 ? -12.801 4.290 -16.426 1.00 88.00 187 GLU A N 1
ATOM 1580 C CA . GLU A 1 187 ? -13.867 3.395 -15.959 1.00 88.00 187 GLU A CA 1
ATOM 1581 C C . GLU A 1 187 ? -13.509 2.728 -14.622 1.00 88.00 187 GLU A C 1
ATOM 1583 O O . GLU A 1 187 ? -14.285 2.775 -13.669 1.00 88.00 187 GLU A O 1
ATOM 1588 N N . ALA A 1 188 ? -12.272 2.235 -14.504 1.00 86.00 188 ALA A N 1
ATOM 1589 C CA . ALA A 1 188 ? -11.759 1.640 -13.270 1.00 86.00 188 ALA A CA 1
ATOM 1590 C C . ALA A 1 188 ? -11.724 2.640 -12.098 1.00 86.00 188 ALA A C 1
ATOM 1592 O O . ALA A 1 188 ? -11.893 2.259 -10.939 1.00 86.00 188 ALA A O 1
ATOM 1593 N N . PHE A 1 189 ? -11.533 3.938 -12.371 1.00 89.00 189 PHE A N 1
ATOM 1594 C CA . PHE A 1 189 ? -11.641 4.952 -11.326 1.00 89.00 189 PHE A CA 1
ATOM 1595 C C . PHE A 1 189 ? -13.083 5.110 -10.870 1.00 89.00 189 PHE A C 1
ATOM 1597 O O . PHE A 1 189 ? -13.315 5.157 -9.667 1.00 89.00 189 PHE A O 1
ATOM 1604 N N . ALA A 1 190 ? -14.047 5.183 -11.788 1.00 85.88 190 ALA A N 1
ATOM 1605 C CA . ALA A 1 190 ? -15.458 5.278 -11.426 1.00 85.88 190 ALA A CA 1
ATOM 1606 C C . ALA A 1 190 ? -15.910 4.066 -10.590 1.00 85.88 190 ALA A C 1
ATOM 1608 O O . ALA A 1 190 ? -16.500 4.248 -9.522 1.00 85.88 190 ALA A O 1
ATOM 1609 N N . GLU A 1 191 ? -15.543 2.857 -11.022 1.00 84.94 191 GLU A N 1
ATOM 1610 C CA . GLU A 1 191 ? -15.864 1.594 -10.352 1.00 84.94 191 GLU A CA 1
ATOM 1611 C C . GLU A 1 191 ? -15.326 1.542 -8.915 1.00 84.94 191 GLU A C 1
ATOM 1613 O O . GLU A 1 191 ? -16.060 1.253 -7.962 1.00 84.94 191 GLU A O 1
ATOM 1618 N N . HIS A 1 192 ? -14.043 1.856 -8.732 1.00 85.00 192 HIS A N 1
ATOM 1619 C CA . HIS A 1 192 ? -13.434 1.801 -7.411 1.00 85.00 192 HIS A CA 1
ATOM 1620 C C . HIS A 1 192 ? -13.819 2.994 -6.540 1.00 85.00 192 HIS A C 1
ATOM 1622 O O . HIS A 1 192 ? -14.074 2.826 -5.354 1.00 85.00 192 HIS A O 1
ATOM 1628 N N . ASN A 1 193 ? -13.914 4.205 -7.086 1.00 83.50 193 ASN A N 1
ATOM 1629 C CA . ASN A 1 193 ? -14.071 5.415 -6.283 1.00 83.50 193 ASN A CA 1
ATOM 1630 C C . ASN A 1 193 ? -15.361 5.427 -5.454 1.00 83.50 193 ASN A C 1
ATOM 1632 O O . ASN A 1 193 ? -15.334 5.906 -4.320 1.00 83.50 193 ASN A O 1
ATOM 1636 N N . GLU A 1 194 ? -16.480 4.907 -5.958 1.00 79.31 194 GLU A N 1
ATOM 1637 C CA . GLU A 1 194 ? -17.704 4.839 -5.154 1.00 79.31 194 GLU A CA 1
ATOM 1638 C C . GLU A 1 194 ? -17.638 3.728 -4.094 1.00 79.31 194 GLU A C 1
ATOM 1640 O O . GLU A 1 194 ? -17.867 3.983 -2.903 1.00 79.31 194 GLU A O 1
ATOM 1645 N N . ASN A 1 195 ? -17.288 2.513 -4.515 1.00 78.50 195 ASN A N 1
ATOM 1646 C CA . ASN A 1 195 ? -17.268 1.323 -3.665 1.00 78.50 195 ASN A CA 1
ATOM 1647 C C . ASN A 1 195 ? -16.199 1.416 -2.577 1.00 78.50 195 ASN A C 1
ATOM 1649 O O . ASN A 1 195 ? -16.476 1.215 -1.390 1.00 78.50 195 ASN A O 1
ATOM 1653 N N . GLU A 1 196 ? -14.996 1.822 -2.961 1.00 79.62 196 GLU A N 1
ATOM 1654 C CA . GLU A 1 196 ? -13.880 1.994 -2.053 1.00 79.62 196 GLU A CA 1
ATOM 1655 C C . GLU A 1 196 ? -14.136 3.139 -1.085 1.00 79.62 196 GLU A C 1
ATOM 1657 O O . GLU A 1 196 ? -13.950 2.964 0.111 1.00 79.62 196 GLU A O 1
ATOM 1662 N N . ARG A 1 197 ? -14.659 4.296 -1.515 1.00 77.31 197 ARG A N 1
ATOM 1663 C CA . ARG A 1 197 ? -14.971 5.371 -0.555 1.00 77.31 197 ARG A CA 1
ATOM 1664 C C . ARG A 1 197 ? -16.018 4.952 0.467 1.00 77.31 197 ARG A C 1
ATOM 1666 O O . ARG A 1 197 ? -15.900 5.345 1.630 1.00 77.31 197 ARG A O 1
ATOM 1673 N N . LYS A 1 198 ? -17.047 4.196 0.069 1.00 80.38 198 LYS A N 1
ATOM 1674 C CA . LYS A 1 198 ? -18.042 3.652 1.010 1.00 80.38 198 LYS A CA 1
ATOM 1675 C C . LYS A 1 198 ? -17.372 2.693 1.996 1.00 80.38 198 LYS A C 1
ATOM 1677 O O . LYS A 1 198 ? -17.550 2.845 3.206 1.00 80.38 198 LYS A O 1
ATOM 1682 N N . PHE A 1 199 ? -16.544 1.781 1.494 1.00 80.56 199 PHE A N 1
ATOM 1683 C CA . PHE A 1 199 ? -15.779 0.836 2.302 1.00 80.56 199 PHE A CA 1
ATOM 1684 C C . PHE A 1 199 ? -14.809 1.530 3.270 1.00 80.56 199 PHE A C 1
ATOM 1686 O O . PHE A 1 199 ? -14.843 1.269 4.472 1.00 80.56 199 PHE A O 1
ATOM 1693 N N . LEU A 1 200 ? -13.999 2.469 2.779 1.00 75.19 200 LEU A N 1
ATOM 1694 C CA . LEU A 1 200 ? -13.030 3.246 3.547 1.00 75.19 200 LEU A CA 1
ATOM 1695 C C . LEU A 1 200 ? -13.725 4.054 4.638 1.00 75.19 200 LEU A C 1
ATOM 1697 O O . LEU A 1 200 ? -13.305 4.002 5.789 1.00 75.19 200 LEU A O 1
ATOM 1701 N N . LYS A 1 201 ? -14.836 4.736 4.327 1.00 75.38 201 LYS A N 1
ATOM 1702 C CA . LYS A 1 201 ? -15.630 5.445 5.344 1.00 75.38 201 LYS A CA 1
ATOM 1703 C C . LYS A 1 201 ? -16.143 4.496 6.424 1.00 75.38 201 LYS A C 1
ATOM 1705 O O . LYS A 1 201 ? -16.137 4.867 7.595 1.00 75.38 201 LYS A O 1
ATOM 1710 N N . GLN A 1 202 ? -16.575 3.290 6.058 1.00 80.44 202 GLN A N 1
ATOM 1711 C CA . GLN A 1 202 ? -17.059 2.306 7.023 1.00 80.44 202 GLN A CA 1
ATOM 1712 C C . GLN A 1 202 ? -15.926 1.748 7.893 1.00 80.44 202 GLN A C 1
ATOM 1714 O O . GLN A 1 202 ? -16.089 1.651 9.109 1.00 80.44 202 GLN A O 1
ATOM 1719 N N . ILE A 1 203 ? -14.771 1.424 7.304 1.00 76.81 203 ILE A N 1
ATOM 1720 C CA . ILE A 1 203 ? -13.590 0.980 8.054 1.00 76.81 203 ILE A CA 1
ATOM 1721 C C . ILE A 1 203 ? -13.110 2.073 8.995 1.00 76.81 203 ILE A C 1
ATOM 1723 O O . ILE A 1 203 ? -12.971 1.799 10.181 1.00 76.81 203 ILE A O 1
ATOM 1727 N N . VAL A 1 204 ? -12.919 3.298 8.504 1.00 70.81 204 VAL A N 1
ATOM 1728 C CA . VAL A 1 204 ? -12.452 4.423 9.322 1.00 70.81 204 VAL A CA 1
ATOM 1729 C C . VAL A 1 204 ? -13.417 4.669 10.478 1.00 70.81 204 VAL A C 1
ATOM 1731 O O . VAL A 1 204 ? -12.981 4.745 11.619 1.00 70.81 204 VAL A O 1
ATOM 1734 N N . ARG A 1 205 ? -14.735 4.677 10.235 1.00 76.25 205 ARG A N 1
ATOM 1735 C CA . ARG A 1 205 ? -15.736 4.796 11.311 1.00 76.25 205 ARG A CA 1
ATOM 1736 C C . ARG A 1 205 ? -15.636 3.668 12.337 1.00 76.25 205 ARG A C 1
ATOM 1738 O O . ARG A 1 205 ? -15.755 3.923 13.535 1.00 76.25 205 ARG A O 1
ATOM 1745 N N . ASN A 1 206 ? -15.434 2.431 11.890 1.00 80.44 206 ASN A N 1
ATOM 1746 C CA . ASN A 1 206 ? -15.308 1.280 12.781 1.00 80.44 206 ASN A CA 1
ATOM 1747 C C . ASN A 1 206 ? -14.007 1.328 13.594 1.00 80.44 206 ASN A C 1
ATOM 1749 O O . ASN A 1 206 ? -14.047 1.104 14.802 1.00 80.44 206 ASN A O 1
ATOM 1753 N N . GLU A 1 207 ? -12.878 1.655 12.963 1.00 76.75 207 GLU A N 1
ATOM 1754 C CA . GLU A 1 207 ? -11.578 1.814 13.622 1.00 76.75 207 GLU A CA 1
ATOM 1755 C C . GLU A 1 207 ? -11.601 2.994 14.602 1.00 76.75 207 GLU A C 1
ATOM 1757 O O . GLU A 1 207 ? -11.163 2.851 15.737 1.00 76.75 207 GLU A O 1
ATOM 1762 N N . GLU A 1 208 ? -12.194 4.135 14.242 1.00 77.00 208 GLU A N 1
ATOM 1763 C CA . GLU A 1 208 ? -12.390 5.269 15.151 1.00 77.00 208 GLU A CA 1
ATOM 1764 C C . GLU A 1 208 ? -13.276 4.906 16.344 1.00 77.00 208 GLU A C 1
ATOM 1766 O O . GLU A 1 208 ? -12.951 5.247 17.484 1.00 77.00 208 GLU A O 1
ATOM 1771 N N . LYS A 1 209 ? -14.390 4.203 16.105 1.00 84.00 209 LYS A N 1
ATOM 1772 C CA . LYS A 1 209 ? -15.285 3.734 17.170 1.00 84.00 209 LYS A CA 1
ATOM 1773 C C . LYS A 1 209 ? -14.556 2.777 18.113 1.00 84.00 209 LYS A C 1
ATOM 1775 O O . LYS A 1 209 ? -14.682 2.920 19.328 1.00 84.00 209 LYS A O 1
ATOM 1780 N N . MET A 1 210 ? -13.763 1.855 17.571 1.00 85.25 210 MET A N 1
ATOM 1781 C CA . MET A 1 210 ? -12.961 0.931 18.373 1.00 85.25 210 MET A CA 1
ATOM 1782 C C . MET A 1 210 ? -11.838 1.635 19.127 1.00 85.25 210 MET A C 1
ATOM 1784 O O . MET A 1 210 ? -11.676 1.399 20.318 1.00 85.25 210 MET A O 1
ATOM 1788 N N . ASN A 1 211 ? -11.127 2.569 18.501 1.00 84.50 211 ASN A N 1
ATOM 1789 C CA . ASN A 1 211 ? -10.095 3.365 19.160 1.00 84.50 211 ASN A CA 1
ATOM 1790 C C . ASN A 1 211 ? -10.670 4.214 20.302 1.00 84.50 211 ASN A C 1
ATOM 1792 O O . ASN A 1 211 ? -10.042 4.340 21.353 1.00 84.50 211 ASN A O 1
ATOM 1796 N N . LYS A 1 212 ? -11.876 4.776 20.135 1.00 87.88 212 LYS A N 1
ATOM 1797 C CA . LYS A 1 212 ? -12.603 5.443 21.228 1.00 87.88 212 LYS A CA 1
ATOM 1798 C C . LYS A 1 212 ? -12.929 4.462 22.356 1.00 87.88 212 LYS A C 1
ATOM 1800 O O . LYS A 1 212 ? -12.672 4.786 23.512 1.00 87.88 212 LYS A O 1
ATOM 1805 N N . ALA A 1 213 ? -13.421 3.267 22.025 1.00 92.06 213 ALA A N 1
ATOM 1806 C CA . ALA A 1 213 ? -13.708 2.224 23.007 1.00 92.06 213 ALA A CA 1
ATOM 1807 C C . ALA A 1 213 ? -12.447 1.762 23.760 1.00 92.06 213 ALA A C 1
ATOM 1809 O O . ALA A 1 213 ? -12.500 1.591 24.971 1.00 92.06 213 ALA A O 1
ATOM 1810 N N . PHE A 1 214 ? -11.301 1.634 23.084 1.00 93.81 214 PHE A N 1
ATOM 1811 C CA . PHE A 1 214 ? -10.016 1.303 23.711 1.00 93.81 214 PHE A CA 1
ATOM 1812 C C . PHE A 1 214 ? -9.529 2.404 24.645 1.00 93.81 214 PHE A C 1
ATOM 1814 O O . PHE A 1 214 ? -9.153 2.121 25.776 1.00 93.81 214 PHE A O 1
ATOM 1821 N N . LYS A 1 215 ? -9.598 3.670 24.217 1.00 93.00 215 LYS A N 1
ATOM 1822 C CA . LYS A 1 215 ? -9.264 4.804 25.089 1.00 93.00 215 LYS A CA 1
ATOM 1823 C C . LYS A 1 215 ? -10.159 4.842 26.323 1.00 93.00 215 LYS A C 1
ATOM 1825 O O . LYS A 1 215 ? -9.679 5.143 27.408 1.00 93.00 215 LYS A O 1
ATOM 1830 N N . GLN A 1 216 ? -11.449 4.552 26.167 1.00 95.44 216 GLN A N 1
ATOM 1831 C CA . GLN A 1 216 ? -12.371 4.479 27.296 1.00 95.44 216 GLN A CA 1
ATOM 1832 C C . GLN A 1 216 ? -12.043 3.294 28.212 1.00 95.44 216 GLN A C 1
ATOM 1834 O O . GLN A 1 216 ? -11.996 3.480 29.418 1.00 95.44 216 GLN A O 1
ATOM 1839 N N . PHE A 1 217 ? -11.735 2.123 27.651 1.00 96.50 217 PHE A N 1
ATOM 1840 C CA . PHE A 1 217 ? -11.305 0.941 28.401 1.00 96.50 217 PHE A CA 1
ATOM 1841 C C . PHE A 1 217 ? -10.044 1.209 29.235 1.00 96.50 217 PHE A C 1
ATOM 1843 O O . PHE A 1 217 ? -10.034 0.940 30.434 1.00 96.50 217 PHE A O 1
ATOM 1850 N N . GLU A 1 218 ? -9.012 1.809 28.635 1.00 95.81 218 GLU A N 1
ATOM 1851 C CA . GLU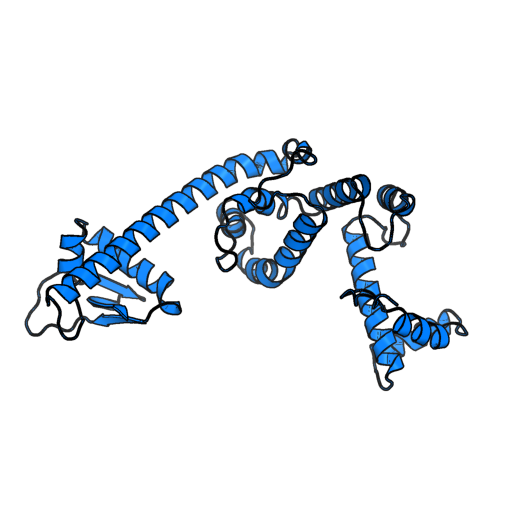 A 1 218 ? -7.784 2.200 29.340 1.00 95.81 218 GLU A CA 1
ATOM 1852 C C . GLU A 1 218 ? -8.057 3.245 30.425 1.00 95.81 218 GLU A C 1
ATOM 1854 O O . GLU A 1 218 ? -7.560 3.115 31.540 1.00 95.81 218 GLU A O 1
ATOM 1859 N N . ARG A 1 219 ? -8.884 4.258 30.134 1.00 96.69 219 ARG A N 1
ATOM 1860 C CA . ARG A 1 219 ? -9.288 5.261 31.131 1.00 96.69 219 ARG A CA 1
ATOM 1861 C C . ARG A 1 219 ? -9.999 4.614 32.312 1.00 96.69 219 ARG A C 1
ATOM 1863 O O . ARG A 1 219 ? -9.592 4.853 33.437 1.00 96.69 219 ARG A O 1
ATOM 1870 N N . SER A 1 220 ? -10.999 3.768 32.067 1.00 97.25 220 SER A N 1
ATOM 1871 C CA . SER A 1 220 ? -11.723 3.052 33.121 1.00 97.25 220 SER A CA 1
ATOM 1872 C C . SER A 1 220 ? -10.792 2.170 33.953 1.00 97.25 220 SER A C 1
ATOM 1874 O O . SER A 1 220 ? -10.899 2.166 35.175 1.00 97.25 220 SER A O 1
ATOM 1876 N N . TYR A 1 221 ? -9.845 1.473 33.317 1.00 97.56 221 TYR A N 1
ATOM 1877 C CA . TYR A 1 221 ? -8.806 0.725 34.025 1.00 97.56 221 TYR A CA 1
ATOM 1878 C C . TYR A 1 221 ? -7.969 1.639 34.931 1.00 97.56 221 TYR A C 1
ATOM 1880 O O . TYR A 1 221 ? -7.865 1.377 36.126 1.00 97.56 221 TYR A O 1
ATOM 1888 N N . HIS A 1 222 ? -7.416 2.732 34.399 1.00 97.00 222 HIS A N 1
ATOM 1889 C CA . HIS A 1 222 ? -6.573 3.646 35.173 1.00 97.00 222 HIS A CA 1
ATOM 1890 C C . HIS A 1 222 ? -7.336 4.348 36.301 1.00 97.00 222 HIS A C 1
ATOM 1892 O O . HIS A 1 222 ? -6.781 4.505 37.385 1.00 97.00 222 HIS A O 1
ATOM 1898 N N . THR A 1 223 ? -8.604 4.706 36.084 1.00 97.38 223 THR A N 1
ATOM 1899 C CA . THR A 1 223 ? -9.489 5.239 37.127 1.00 97.38 223 THR A CA 1
ATOM 1900 C C . THR A 1 223 ? -9.636 4.240 38.273 1.00 97.38 223 THR A C 1
ATOM 1902 O O . THR A 1 223 ? -9.351 4.584 39.416 1.00 97.38 223 THR A O 1
ATOM 1905 N N . LEU A 1 224 ? -9.976 2.980 37.983 1.00 97.12 224 LEU A N 1
ATOM 1906 C CA . LEU A 1 224 ? -10.126 1.946 39.016 1.00 97.12 224 LEU A CA 1
ATOM 1907 C C . LEU A 1 224 ? -8.810 1.645 39.735 1.00 97.12 224 LEU A C 1
ATOM 1909 O O . LEU A 1 224 ? -8.814 1.418 40.943 1.00 97.12 224 LEU A O 1
ATOM 1913 N N . VAL A 1 225 ? -7.682 1.700 39.018 1.00 96.31 225 VAL A N 1
ATOM 1914 C CA . VAL A 1 225 ? -6.357 1.606 39.637 1.00 96.31 225 VAL A CA 1
ATOM 1915 C C . VAL A 1 225 ? -6.133 2.760 40.618 1.00 96.31 225 VAL A C 1
ATOM 1917 O O . VAL A 1 225 ? -5.769 2.518 41.763 1.00 96.31 225 VAL A O 1
ATOM 1920 N N . SER A 1 226 ? -6.395 4.004 40.205 1.00 95.81 226 SER A N 1
ATOM 1921 C CA . SER A 1 226 ? -6.213 5.183 41.065 1.00 95.81 226 SER A CA 1
ATOM 1922 C C . SER A 1 226 ? -7.158 5.221 42.270 1.00 95.81 226 SER A C 1
ATOM 1924 O O . SER A 1 226 ? -6.796 5.748 43.314 1.00 95.81 226 SER A O 1
ATOM 1926 N N . GLU A 1 227 ? -8.343 4.619 42.149 1.00 95.94 227 GLU A N 1
ATOM 1927 C CA . GLU A 1 227 ? -9.316 4.472 43.237 1.00 95.94 227 GLU A CA 1
ATOM 1928 C C . GLU A 1 227 ? -8.986 3.305 44.188 1.00 95.94 227 GLU A C 1
ATOM 1930 O O . GLU A 1 227 ? -9.739 3.050 45.125 1.00 95.94 227 GLU A O 1
ATOM 1935 N N . GLY A 1 228 ? -7.903 2.554 43.945 1.00 93.12 228 GLY A N 1
ATOM 1936 C CA . GLY A 1 228 ? -7.528 1.386 44.748 1.00 93.12 228 GLY A CA 1
ATOM 1937 C C . GLY A 1 228 ? -8.430 0.162 44.546 1.00 93.12 228 GLY A C 1
ATOM 1938 O O . GLY A 1 228 ? -8.342 -0.804 45.301 1.00 93.12 228 GLY A O 1
ATOM 1939 N N . LYS A 1 229 ? -9.290 0.156 43.519 1.00 92.94 229 LYS A N 1
ATOM 1940 C CA . LYS A 1 229 ? -10.217 -0.944 43.195 1.00 92.94 229 LYS A CA 1
ATOM 1941 C C . LYS A 1 229 ? -9.529 -2.021 42.355 1.00 92.94 229 LYS A C 1
ATOM 1943 O O . LYS A 1 229 ? -9.911 -2.298 41.216 1.00 92.94 229 LYS A O 1
ATOM 1948 N N . HIS A 1 230 ? -8.469 -2.607 42.901 1.00 93.25 230 HIS A N 1
ATOM 1949 C CA . HIS A 1 230 ? -7.664 -3.605 42.208 1.00 93.25 230 HIS A CA 1
ATOM 1950 C C . HIS A 1 230 ? -6.953 -4.556 43.173 1.00 93.25 230 HIS A C 1
ATOM 1952 O O . HIS A 1 230 ? -6.565 -4.171 44.270 1.00 93.25 230 HIS A O 1
ATOM 1958 N N . ASP A 1 231 ? -6.612 -5.749 42.690 1.00 90.19 231 ASP A N 1
ATOM 1959 C CA . ASP A 1 231 ? -5.742 -6.688 43.403 1.00 90.19 231 ASP A CA 1
ATOM 1960 C C . ASP A 1 231 ? -4.403 -6.787 42.671 1.00 90.19 231 ASP A C 1
ATOM 1962 O O . ASP A 1 231 ? -4.337 -7.337 41.574 1.00 90.19 231 ASP A O 1
ATOM 1966 N N . ALA A 1 232 ? -3.325 -6.225 43.226 1.00 90.25 232 ALA A N 1
ATOM 1967 C CA . ALA A 1 232 ? -2.010 -6.191 42.563 1.00 90.25 232 ALA A CA 1
ATOM 1968 C C . ALA A 1 232 ? -2.050 -5.630 41.115 1.00 90.25 232 ALA A C 1
ATOM 1970 O O . ALA A 1 232 ? -1.383 -6.140 40.202 1.00 90.25 232 ALA A O 1
ATOM 1971 N N . LEU A 1 233 ? -2.837 -4.561 40.920 1.00 93.12 233 LEU A N 1
ATOM 1972 C CA . LEU A 1 233 ? -3.158 -3.914 39.638 1.00 93.12 233 LEU A CA 1
ATOM 1973 C C . LEU A 1 233 ? -4.027 -4.756 38.684 1.00 93.12 233 LEU A C 1
ATOM 1975 O O . LEU A 1 233 ? -4.230 -4.366 37.537 1.00 93.12 233 LEU A O 1
ATOM 1979 N N . PHE A 1 234 ? -4.567 -5.891 39.133 1.00 94.50 234 PHE A N 1
ATOM 1980 C CA . PHE A 1 234 ? -5.630 -6.588 38.415 1.00 94.50 234 PHE A CA 1
ATOM 1981 C C . PHE A 1 234 ? -6.984 -5.984 38.770 1.00 94.50 234 PHE A C 1
ATOM 1983 O O . PHE A 1 234 ? -7.463 -6.107 39.898 1.00 94.50 234 PHE A O 1
ATOM 1990 N N . VAL A 1 235 ? -7.614 -5.368 37.778 1.00 95.69 235 VAL A N 1
ATOM 1991 C CA . VAL A 1 235 ? -8.929 -4.733 37.885 1.00 95.69 235 VAL A CA 1
ATOM 1992 C C . VAL A 1 235 ? -10.007 -5.689 37.383 1.00 95.69 235 VAL A C 1
ATOM 1994 O O . VAL A 1 235 ? -9.816 -6.365 36.369 1.00 95.69 235 VAL A O 1
ATOM 1997 N N . ASN A 1 236 ? -11.152 -5.744 38.066 1.00 94.56 236 ASN A N 1
ATOM 1998 C CA . ASN A 1 236 ? -12.286 -6.563 37.645 1.00 94.56 236 ASN A CA 1
ATOM 1999 C C . ASN A 1 236 ? -12.927 -6.011 36.363 1.00 94.56 236 ASN A C 1
ATOM 2001 O O . ASN A 1 236 ? -13.286 -4.837 36.270 1.00 94.56 236 ASN A O 1
ATOM 2005 N N . LEU A 1 237 ? -13.122 -6.882 35.373 1.00 95.69 237 LEU A N 1
ATOM 2006 C CA . LEU A 1 237 ? -13.751 -6.530 34.104 1.00 95.69 237 LEU A CA 1
ATOM 2007 C C . LEU A 1 237 ? -15.206 -6.079 34.286 1.00 95.69 237 LEU A C 1
ATOM 2009 O O . LEU A 1 237 ? -15.670 -5.262 33.501 1.00 95.69 237 LEU A O 1
ATOM 2013 N N . TYR A 1 238 ? -15.913 -6.539 35.322 1.00 95.25 238 TYR A N 1
ATOM 2014 C CA . TYR A 1 238 ? -17.256 -6.040 35.640 1.00 95.25 238 TYR A CA 1
ATOM 2015 C C . TYR A 1 238 ? -17.258 -4.582 36.114 1.00 95.25 238 TYR A C 1
ATOM 2017 O O . TYR A 1 238 ? -18.174 -3.838 35.768 1.00 95.25 238 TYR A O 1
ATOM 2025 N N . ASP A 1 239 ? -16.226 -4.152 36.839 1.00 95.50 239 ASP A N 1
ATOM 2026 C CA . ASP A 1 239 ? -16.115 -2.764 37.299 1.00 95.50 239 ASP A CA 1
ATOM 2027 C C . ASP A 1 239 ? -15.787 -1.846 36.117 1.00 95.50 239 ASP A C 1
ATOM 2029 O O . ASP A 1 239 ? -16.396 -0.788 35.949 1.00 95.50 239 ASP A O 1
ATOM 2033 N N . ILE A 1 240 ? -14.909 -2.306 35.217 1.00 96.69 240 ILE A N 1
ATOM 2034 C CA . ILE A 1 240 ? -14.653 -1.629 33.940 1.00 96.69 240 ILE A CA 1
ATOM 2035 C C . ILE A 1 240 ? -15.937 -1.564 33.101 1.00 96.69 240 ILE A C 1
ATOM 2037 O O . ILE A 1 240 ? -16.265 -0.506 32.572 1.00 96.69 240 ILE A O 1
ATOM 2041 N N . MET A 1 241 ? -16.694 -2.663 33.003 1.00 96.69 241 MET A N 1
ATOM 2042 C CA . MET A 1 241 ? -17.972 -2.714 32.281 1.00 96.69 241 MET A CA 1
ATOM 2043 C C . MET A 1 241 ? -18.953 -1.654 32.784 1.00 96.69 241 MET A C 1
ATOM 2045 O O . MET A 1 241 ? -19.598 -0.984 31.973 1.00 96.69 241 MET A O 1
ATOM 2049 N N . SER A 1 242 ? -19.033 -1.517 34.111 1.00 95.88 242 SER A N 1
ATOM 2050 C CA . SER A 1 242 ? -19.879 -0.548 34.802 1.00 95.88 242 SER A CA 1
ATOM 2051 C C . SER A 1 242 ? -19.464 0.887 34.472 1.00 95.88 242 SER A C 1
ATOM 2053 O O . SER A 1 242 ? -20.292 1.654 33.987 1.00 95.88 242 SER A O 1
ATOM 2055 N N . LEU A 1 243 ? -18.173 1.226 34.606 1.00 95.81 243 LEU A N 1
ATOM 2056 C CA . LEU A 1 243 ? -17.651 2.558 34.259 1.00 95.81 243 LEU A CA 1
ATOM 2057 C C . LEU A 1 243 ? -17.778 2.895 32.770 1.00 95.81 243 LEU A C 1
ATOM 2059 O O . LEU A 1 243 ? -17.915 4.057 32.392 1.00 95.81 243 LEU A O 1
ATOM 2063 N N . MET A 1 244 ? -17.707 1.889 31.902 1.00 95.31 244 MET A N 1
ATOM 2064 C CA . MET A 1 244 ? -17.902 2.070 30.466 1.00 95.31 244 MET A CA 1
ATOM 2065 C C . MET A 1 244 ? -19.382 2.166 30.069 1.00 95.31 244 MET A C 1
ATOM 2067 O O . MET A 1 244 ? -19.662 2.467 28.908 1.00 95.31 244 MET A O 1
ATOM 2071 N N . HIS A 1 245 ? -20.313 1.894 30.992 1.00 95.56 245 HIS A N 1
ATOM 2072 C CA . HIS A 1 245 ? -21.755 1.815 30.749 1.00 95.56 245 HIS A CA 1
ATOM 2073 C C . HIS A 1 245 ? -22.110 0.939 29.538 1.00 95.56 245 HIS A C 1
ATOM 2075 O O . HIS A 1 245 ? -22.888 1.325 28.665 1.00 95.56 245 HIS A O 1
ATOM 2081 N N . CYS A 1 246 ? -21.506 -0.249 29.451 1.00 94.44 246 CYS A N 1
ATOM 2082 C CA . CYS A 1 246 ? -21.682 -1.135 28.303 1.00 94.44 246 CYS A CA 1
ATOM 2083 C C . CYS A 1 246 ? -22.156 -2.536 28.704 1.00 94.44 246 CYS A C 1
ATOM 2085 O O . CYS A 1 246 ? -22.020 -2.965 29.844 1.00 94.44 246 CYS A O 1
ATOM 2087 N N . SER A 1 247 ? -22.744 -3.264 27.750 1.00 95.56 247 SER A N 1
ATOM 2088 C CA . SER A 1 247 ? -23.194 -4.638 27.992 1.00 95.56 247 SER A CA 1
ATOM 2089 C C . SER A 1 247 ? -22.018 -5.614 28.087 1.00 95.56 247 SER A C 1
ATOM 2091 O O . SER A 1 247 ? -20.964 -5.384 27.488 1.00 95.56 247 SER A O 1
ATOM 2093 N N . TYR A 1 248 ? -22.242 -6.769 28.720 1.00 94.88 248 TYR A N 1
ATOM 2094 C CA . TYR A 1 248 ? -21.271 -7.869 28.755 1.00 94.88 248 TYR A CA 1
ATOM 2095 C C . TYR A 1 248 ? -20.767 -8.243 27.350 1.00 94.88 248 TYR A C 1
ATOM 2097 O O . TYR A 1 248 ? -19.563 -8.356 27.132 1.00 94.88 248 TYR A O 1
ATOM 2105 N N . ASN A 1 249 ? -21.667 -8.381 26.367 1.00 94.44 249 ASN A N 1
ATOM 2106 C CA . ASN A 1 249 ? -21.287 -8.750 24.999 1.00 94.44 249 ASN A CA 1
ATOM 2107 C C . ASN A 1 249 ? -20.427 -7.665 24.337 1.00 94.44 249 ASN A C 1
ATOM 2109 O O . ASN A 1 249 ? -19.514 -7.976 23.570 1.00 94.44 249 ASN A O 1
ATOM 2113 N N . THR A 1 250 ? -20.717 -6.395 24.628 1.00 93.88 250 THR A N 1
ATOM 2114 C CA . THR A 1 250 ? -19.941 -5.255 24.133 1.00 93.88 250 THR A CA 1
ATOM 2115 C C . THR A 1 250 ? -18.543 -5.261 24.736 1.00 93.88 250 THR A C 1
ATOM 2117 O O . THR A 1 250 ? -17.570 -5.225 23.983 1.00 93.88 250 THR A O 1
ATOM 2120 N N . LEU A 1 251 ? -18.427 -5.378 26.063 1.00 95.94 251 LEU A N 1
ATOM 2121 C CA . LEU A 1 251 ? -17.124 -5.426 26.721 1.00 95.94 251 LEU A CA 1
ATOM 2122 C C . LEU A 1 251 ? -16.312 -6.641 26.265 1.00 95.94 251 LEU A C 1
ATOM 2124 O O . LEU A 1 251 ? -15.135 -6.494 25.952 1.00 95.94 251 LEU A O 1
ATOM 2128 N N . ASN A 1 252 ? -16.937 -7.817 26.141 1.00 94.50 252 ASN A N 1
ATOM 2129 C CA . ASN A 1 252 ? -16.251 -9.024 25.685 1.00 94.50 252 ASN A CA 1
ATOM 2130 C C . ASN A 1 252 ? -15.646 -8.841 24.279 1.00 94.50 252 ASN A C 1
ATOM 2132 O O . ASN A 1 252 ? -14.510 -9.230 24.028 1.00 94.50 252 ASN A O 1
ATOM 2136 N N . LYS A 1 253 ? -16.365 -8.179 23.361 1.00 93.38 253 LYS A N 1
ATOM 2137 C CA . LYS A 1 253 ? -15.818 -7.824 22.039 1.00 93.38 253 LYS A CA 1
ATOM 2138 C C . LYS A 1 253 ? -14.649 -6.841 22.145 1.00 93.38 253 LYS A C 1
ATOM 2140 O O . LYS A 1 253 ? -13.657 -7.015 21.441 1.00 93.38 253 LYS A O 1
ATOM 2145 N N . ILE A 1 254 ? -14.759 -5.834 23.015 1.00 93.88 254 ILE A N 1
ATOM 2146 C CA . ILE A 1 254 ? -13.710 -4.827 23.220 1.00 93.88 254 ILE A CA 1
ATOM 2147 C C . ILE A 1 254 ? -12.429 -5.482 23.734 1.00 93.88 254 ILE A C 1
ATOM 2149 O O . ILE A 1 254 ? -11.386 -5.263 23.131 1.00 93.88 254 ILE A O 1
ATOM 2153 N N . ILE A 1 255 ? -12.486 -6.315 24.778 1.00 93.81 255 ILE A N 1
ATOM 2154 C CA . ILE A 1 255 ? -11.278 -6.927 25.358 1.00 93.81 255 ILE A CA 1
ATOM 2155 C C . ILE A 1 255 ? -10.586 -7.890 24.387 1.00 93.81 255 ILE A C 1
ATOM 2157 O O . ILE A 1 255 ? -9.359 -7.914 24.331 1.00 93.81 255 ILE A O 1
ATOM 2161 N N . VAL A 1 256 ? -11.356 -8.642 23.588 1.00 91.50 256 VAL A N 1
ATOM 2162 C CA . VAL A 1 256 ? -10.810 -9.562 22.580 1.00 91.50 256 VAL A CA 1
ATOM 2163 C C . VAL A 1 256 ? -10.047 -8.772 21.523 1.00 91.50 256 VAL A C 1
ATOM 2165 O O . VAL A 1 256 ? -8.897 -9.086 21.224 1.00 91.50 256 VAL A O 1
ATOM 2168 N N . GLN A 1 257 ? -10.663 -7.717 20.983 1.00 89.81 257 GLN A N 1
ATOM 2169 C CA . GLN A 1 257 ? -10.020 -6.884 19.968 1.00 89.81 257 GLN A CA 1
ATOM 2170 C C . GLN A 1 257 ? -8.854 -6.073 20.536 1.00 89.81 257 GLN A C 1
ATOM 2172 O O . GLN A 1 257 ? -7.836 -5.934 19.864 1.00 89.81 257 GLN A O 1
ATOM 2177 N N . TYR A 1 258 ? -8.984 -5.565 21.763 1.00 91.94 258 TYR A N 1
ATOM 2178 C CA . TYR A 1 258 ? -7.934 -4.817 22.448 1.00 91.94 258 TYR A CA 1
ATOM 2179 C C . TYR A 1 258 ? -6.693 -5.683 22.635 1.00 91.94 258 TYR A C 1
ATOM 2181 O O . TYR A 1 258 ? -5.602 -5.271 22.257 1.00 91.94 258 TYR A O 1
ATOM 2189 N N . TYR A 1 259 ? -6.862 -6.909 23.139 1.00 89.44 259 TYR A N 1
ATOM 2190 C CA . TYR A 1 259 ? -5.753 -7.839 23.306 1.00 89.44 259 TYR A CA 1
ATOM 2191 C C . TYR A 1 259 ? -5.044 -8.121 21.974 1.00 89.44 259 TYR A C 1
ATOM 2193 O O . TYR A 1 259 ? -3.827 -7.982 21.885 1.00 89.44 259 TYR A O 1
ATOM 2201 N N . GLU A 1 260 ? -5.785 -8.460 20.915 1.00 84.38 260 GLU A N 1
ATOM 2202 C CA . GLU A 1 260 ? -5.175 -8.783 19.620 1.00 84.38 260 GLU A CA 1
ATOM 2203 C C . GLU A 1 260 ? -4.450 -7.597 18.974 1.00 84.38 260 GLU A C 1
ATOM 2205 O O . GLU A 1 260 ? -3.392 -7.791 18.378 1.00 84.38 260 GLU A O 1
ATOM 2210 N N . GLN A 1 261 ? -4.988 -6.379 19.103 1.00 83.44 261 GLN A N 1
ATOM 2211 C CA . GLN A 1 261 ? -4.412 -5.184 18.476 1.00 83.44 261 GLN A CA 1
ATOM 2212 C C . GLN A 1 261 ? -3.313 -4.520 19.310 1.00 83.44 261 GLN A C 1
ATOM 2214 O O . GLN A 1 261 ? -2.468 -3.835 18.744 1.00 83.44 261 GLN A O 1
ATOM 2219 N N . LYS A 1 262 ? -3.316 -4.689 20.639 1.00 83.88 262 LYS A N 1
ATOM 2220 C CA . LYS A 1 262 ? -2.367 -4.024 21.546 1.00 83.88 262 LYS A CA 1
ATOM 2221 C C . LYS A 1 262 ? -1.289 -4.932 22.121 1.00 83.88 262 LYS A C 1
ATOM 2223 O O . LYS A 1 262 ? -0.358 -4.402 22.713 1.00 83.88 262 LYS A O 1
ATOM 2228 N N . LYS A 1 263 ? -1.332 -6.250 21.891 1.00 79.75 263 LYS A N 1
ATOM 2229 C CA . LYS A 1 263 ? -0.315 -7.204 22.387 1.00 79.75 263 LYS A CA 1
ATOM 2230 C C . LYS A 1 263 ? 1.130 -6.905 21.966 1.00 79.75 263 LYS A C 1
ATOM 2232 O O . LYS A 1 263 ? 2.041 -7.353 22.649 1.00 79.75 263 LYS A O 1
ATOM 2237 N N . GLU A 1 264 ? 1.347 -6.207 20.848 1.00 76.31 264 GLU A N 1
ATOM 2238 C CA . GLU A 1 264 ? 2.694 -5.807 20.401 1.00 76.31 264 GLU A CA 1
ATOM 2239 C C . GLU A 1 264 ? 3.141 -4.460 20.991 1.00 76.31 264 GLU A C 1
ATOM 2241 O O . GLU A 1 264 ? 4.332 -4.171 21.030 1.00 76.31 264 GLU A O 1
ATOM 2246 N N . GLU A 1 265 ? 2.197 -3.636 21.456 1.00 79.50 265 GLU A N 1
ATOM 2247 C CA . GLU A 1 265 ? 2.463 -2.304 22.012 1.00 79.50 265 GLU A CA 1
ATOM 2248 C C . GLU A 1 265 ? 2.515 -2.304 23.548 1.00 79.50 265 GLU A C 1
ATOM 2250 O O . GLU A 1 265 ? 3.202 -1.470 24.133 1.00 79.50 265 GLU A O 1
ATOM 2255 N N . LYS A 1 266 ? 1.753 -3.192 24.200 1.00 85.94 266 LYS A N 1
ATOM 2256 C CA . LYS A 1 266 ? 1.529 -3.217 25.653 1.00 85.94 266 LYS A CA 1
ATOM 2257 C C . LYS A 1 266 ? 1.460 -4.642 26.181 1.00 85.94 266 LYS A C 1
ATOM 2259 O O . LYS A 1 266 ? 0.980 -5.551 25.498 1.00 85.94 266 LYS A O 1
ATOM 2264 N N . ILE A 1 267 ? 1.849 -4.825 27.441 1.00 89.06 267 ILE A N 1
ATOM 2265 C CA . ILE A 1 267 ? 1.694 -6.110 28.122 1.00 89.06 267 ILE A CA 1
ATOM 2266 C C . ILE A 1 267 ? 0.305 -6.137 28.767 1.00 89.06 267 ILE A C 1
ATOM 2268 O O . ILE A 1 267 ? 0.017 -5.424 29.728 1.00 89.06 267 ILE A O 1
ATOM 2272 N N . VAL A 1 268 ? -0.574 -6.984 28.228 1.00 91.00 268 VAL A N 1
ATOM 2273 C CA . VAL A 1 268 ? -1.945 -7.164 28.723 1.00 91.00 268 VAL A CA 1
ATOM 2274 C C . VAL A 1 268 ? -2.078 -8.554 29.334 1.00 91.00 268 VAL A C 1
ATOM 2276 O O . VAL A 1 268 ? -1.997 -9.565 28.633 1.00 91.00 268 VAL A O 1
ATOM 2279 N N . LEU A 1 269 ? -2.289 -8.601 30.647 1.00 91.25 269 LEU A N 1
ATOM 2280 C CA . LEU A 1 269 ? -2.425 -9.832 31.418 1.00 91.25 269 LEU A CA 1
ATOM 2281 C C . LEU A 1 269 ? -3.875 -10.012 31.850 1.00 91.25 269 LEU A C 1
ATOM 2283 O O . LEU A 1 269 ? -4.507 -9.078 32.341 1.00 91.25 269 LEU A O 1
ATOM 2287 N N . PHE A 1 270 ? -4.385 -11.231 31.724 1.00 92.00 270 PHE A N 1
ATOM 2288 C CA . PHE A 1 270 ? -5.705 -11.589 32.222 1.00 92.00 270 PHE A CA 1
ATOM 2289 C C . PHE A 1 270 ? -5.607 -12.679 33.278 1.00 92.00 270 PHE A C 1
ATOM 2291 O O . PHE A 1 270 ? -4.737 -13.545 33.211 1.00 92.00 270 PHE A O 1
ATOM 2298 N N . THR A 1 271 ? -6.532 -12.657 34.231 1.00 90.12 271 THR A N 1
ATOM 2299 C CA . THR A 1 271 ? -6.660 -13.711 35.235 1.00 90.12 271 THR A CA 1
ATOM 2300 C C . THR A 1 271 ? -8.122 -14.025 35.514 1.00 90.12 271 THR A C 1
ATOM 2302 O O . THR A 1 271 ? -9.011 -13.180 35.373 1.00 90.12 271 THR A O 1
ATOM 2305 N N . ASN A 1 272 ? -8.366 -15.270 35.902 1.00 85.69 272 ASN A N 1
ATOM 2306 C CA . ASN A 1 272 ? -9.653 -15.760 36.383 1.00 85.69 272 ASN A CA 1
ATOM 2307 C C . ASN A 1 272 ? -9.623 -16.059 37.892 1.00 85.69 272 ASN A C 1
ATOM 2309 O O . ASN A 1 272 ? -10.578 -16.610 38.433 1.00 85.69 272 ASN A O 1
ATOM 2313 N N . LEU A 1 273 ? -8.512 -15.742 38.566 1.00 78.56 273 LEU A N 1
ATOM 2314 C CA . LEU A 1 273 ? -8.341 -16.028 39.984 1.00 78.56 273 LEU A CA 1
ATOM 2315 C C . LEU A 1 273 ? -9.277 -15.152 40.824 1.00 78.56 273 LEU A C 1
ATOM 2317 O O . LEU A 1 273 ? -9.290 -13.920 40.717 1.00 78.56 273 LEU A O 1
ATOM 2321 N N . VAL A 1 274 ? -10.045 -15.821 41.677 1.00 71.06 274 VAL A N 1
ATOM 2322 C CA . VAL A 1 274 ? -10.960 -15.237 42.658 1.00 71.06 274 VAL A CA 1
ATOM 2323 C C . VAL A 1 274 ? -10.663 -15.846 44.023 1.00 71.06 274 VAL A C 1
ATOM 2325 O O . VAL A 1 274 ? -10.309 -17.017 44.111 1.00 71.06 274 VAL A O 1
ATOM 2328 N N . GLN A 1 275 ? -10.782 -15.045 45.082 1.00 59.19 275 GLN A N 1
ATOM 2329 C CA . GLN A 1 275 ? -10.518 -15.483 46.460 1.00 59.19 275 GLN A CA 1
ATOM 2330 C C . GLN A 1 275 ? -11.699 -16.259 47.078 1.00 59.19 275 GLN A C 1
ATOM 2332 O O . GLN A 1 275 ? -11.567 -16.826 48.156 1.00 59.19 275 GLN A O 1
ATOM 2337 N N . SER A 1 276 ? -12.852 -16.296 46.404 1.00 66.00 276 SER A N 1
ATOM 2338 C CA . SER A 1 276 ? -14.075 -16.974 46.847 1.00 66.00 276 SER A CA 1
ATOM 2339 C C . SER A 1 276 ? -14.907 -17.457 45.650 1.00 66.00 276 SER A C 1
ATOM 2341 O O . SER A 1 276 ? -14.588 -17.154 44.496 1.00 66.00 276 SER A O 1
ATOM 2343 N N . ILE A 1 277 ? -15.970 -18.232 45.906 1.00 68.25 277 ILE A N 1
ATOM 2344 C CA . ILE A 1 277 ? -16.875 -18.748 44.864 1.00 68.25 277 ILE A CA 1
ATOM 2345 C C . ILE A 1 277 ? -17.565 -17.575 44.151 1.00 68.25 277 ILE A C 1
ATOM 2347 O O . ILE A 1 277 ? -18.535 -17.003 44.644 1.00 68.25 277 ILE A O 1
ATOM 2351 N N . ASP A 1 278 ? -17.087 -17.242 42.954 1.00 71.94 278 ASP A N 1
ATOM 2352 C CA . ASP A 1 278 ? -17.661 -16.197 42.107 1.00 71.94 278 ASP A CA 1
ATOM 2353 C C . ASP A 1 278 ? -18.549 -16.827 41.016 1.00 71.94 278 ASP A C 1
ATOM 2355 O O . ASP A 1 278 ? -18.037 -17.485 40.105 1.00 71.94 278 ASP A O 1
ATOM 2359 N N . LYS A 1 279 ? -19.870 -16.595 41.095 1.00 79.69 279 LYS A N 1
ATOM 2360 C CA . LYS A 1 279 ? -20.901 -17.101 40.160 1.00 79.69 279 LYS A CA 1
ATOM 2361 C C . LYS A 1 279 ? -21.096 -16.242 38.900 1.00 79.69 279 LYS A C 1
ATOM 2363 O O . LYS A 1 279 ? -21.947 -16.562 38.071 1.00 79.69 279 LYS A O 1
ATOM 2368 N N . ARG A 1 280 ? -20.367 -15.132 38.739 1.00 85.44 280 ARG A N 1
ATOM 2369 C CA . ARG A 1 280 ? -20.549 -14.225 37.596 1.00 85.44 280 ARG A CA 1
ATOM 2370 C C . ARG A 1 280 ? -20.109 -14.886 36.295 1.00 85.44 280 ARG A C 1
ATOM 2372 O O . ARG A 1 280 ? -19.135 -15.638 36.247 1.00 85.44 280 ARG A O 1
ATOM 2379 N N . ARG A 1 281 ? -20.783 -14.548 35.196 1.00 88.94 281 ARG A N 1
ATOM 2380 C CA . ARG A 1 281 ? -20.402 -15.018 33.858 1.00 88.94 281 ARG A CA 1
ATOM 2381 C C . ARG A 1 281 ? -18.952 -14.612 33.553 1.00 88.94 281 ARG A C 1
ATOM 2383 O O . ARG A 1 281 ? -18.575 -13.462 33.760 1.00 88.94 281 ARG A O 1
ATOM 2390 N N . ARG A 1 282 ? -18.124 -15.537 33.072 1.00 90.69 282 ARG A N 1
ATOM 2391 C CA . ARG A 1 282 ? -16.725 -15.240 32.715 1.00 90.69 282 ARG A CA 1
ATOM 2392 C C . ARG A 1 282 ? -16.657 -14.520 31.382 1.00 90.69 282 ARG A C 1
ATOM 2394 O O . ARG A 1 282 ? -17.466 -14.817 30.514 1.00 90.69 282 ARG A O 1
ATOM 2401 N N . PHE A 1 283 ? -15.738 -13.577 31.222 1.00 93.81 283 PHE A N 1
ATOM 2402 C CA . PHE A 1 283 ? -15.379 -13.047 29.905 1.00 93.81 283 PHE A CA 1
ATOM 2403 C C . PHE A 1 283 ? -14.428 -14.020 29.210 1.00 93.81 283 PHE A C 1
ATOM 2405 O O . PHE A 1 283 ? -13.876 -14.898 29.866 1.00 93.81 283 PHE A O 1
ATOM 2412 N N . TYR A 1 284 ? -14.229 -13.878 27.904 1.00 90.94 284 TYR A N 1
ATOM 2413 C CA . TYR A 1 284 ? -13.426 -14.812 27.121 1.00 90.94 284 TYR A CA 1
ATOM 2414 C C . TYR A 1 284 ? -12.456 -14.073 26.206 1.00 90.94 284 TYR A C 1
ATOM 2416 O O . TYR A 1 284 ? -12.855 -13.208 25.431 1.00 90.94 284 TYR A O 1
ATOM 2424 N N . VAL A 1 285 ? -11.185 -14.456 26.269 1.00 86.44 285 VAL A N 1
ATOM 2425 C CA . VAL A 1 285 ? -10.093 -13.978 25.401 1.00 86.44 285 VAL A CA 1
ATOM 2426 C C . VAL A 1 285 ? -9.375 -15.189 24.805 1.00 86.44 285 VAL A C 1
ATOM 2428 O O . VAL A 1 285 ? -9.526 -16.268 25.352 1.00 86.44 285 VAL A O 1
ATOM 2431 N N . LYS A 1 286 ? -8.627 -15.050 23.696 1.00 70.44 286 LYS A N 1
ATOM 2432 C CA . LYS A 1 286 ? -7.812 -16.120 23.058 1.00 70.44 286 LYS A CA 1
ATOM 2433 C C . LYS A 1 286 ? -8.405 -17.543 23.093 1.00 70.44 286 LYS A C 1
ATOM 2435 O O . LYS A 1 286 ? -8.241 -18.244 24.083 1.00 70.44 286 LYS A O 1
ATOM 2440 N N . ASN A 1 287 ? -8.986 -18.046 22.005 1.00 75.50 287 ASN A N 1
ATOM 2441 C CA . ASN A 1 287 ? -9.480 -19.437 21.962 1.00 75.50 287 ASN A CA 1
ATOM 2442 C C . ASN A 1 287 ? -10.375 -19.813 23.170 1.00 75.50 287 ASN A C 1
ATOM 2444 O O . ASN A 1 287 ? -10.281 -20.920 23.686 1.00 75.50 287 ASN A O 1
ATOM 2448 N N . GLN A 1 288 ? -11.239 -18.891 23.622 1.00 81.56 288 GLN A N 1
ATOM 2449 C CA . GLN A 1 288 ? -12.186 -19.105 24.730 1.00 81.56 288 GLN A CA 1
ATOM 2450 C C . GLN A 1 288 ? -11.546 -19.325 26.119 1.00 81.56 288 GLN A C 1
ATOM 2452 O O . GLN A 1 288 ? -12.130 -19.997 26.967 1.00 81.56 288 GLN A O 1
ATOM 2457 N N . VAL A 1 289 ? -10.389 -18.721 26.408 1.00 86.38 289 VAL A N 1
ATOM 2458 C CA . VAL A 1 289 ? -9.839 -18.691 27.775 1.00 86.38 289 VAL A CA 1
ATOM 2459 C C . VAL A 1 289 ? -10.711 -17.792 28.668 1.00 86.38 289 VAL A C 1
ATOM 2461 O O . VAL A 1 289 ? -10.855 -16.601 28.367 1.00 86.38 289 VAL A O 1
ATOM 2464 N N . PRO A 1 290 ? -11.292 -18.325 29.764 1.00 90.88 290 PRO A N 1
ATOM 2465 C CA . PRO A 1 290 ? -12.157 -17.565 30.657 1.00 90.88 290 PRO A CA 1
ATOM 2466 C C . PRO A 1 290 ? -11.350 -16.608 31.539 1.00 90.88 290 PRO A C 1
ATOM 2468 O O . PRO A 1 290 ? -10.319 -16.984 32.096 1.00 90.88 290 PRO A O 1
ATOM 2471 N N . VAL A 1 291 ? -11.833 -15.377 31.703 1.00 93.00 291 VAL A N 1
ATOM 2472 C CA . VAL A 1 291 ? -11.162 -14.310 32.458 1.00 93.00 291 VAL A CA 1
ATOM 2473 C C . VAL A 1 291 ? -12.161 -13.447 33.233 1.00 93.00 291 VAL A C 1
ATOM 2475 O O . VAL A 1 291 ? -13.327 -13.308 32.853 1.00 93.00 291 VAL A O 1
ATOM 2478 N N . LEU A 1 292 ? -11.692 -12.851 34.331 1.00 93.69 292 LEU A N 1
ATOM 2479 C CA . LEU A 1 292 ? -12.461 -11.925 35.172 1.00 93.69 292 LEU A CA 1
ATOM 2480 C C . LEU A 1 292 ? -11.751 -10.609 35.435 1.00 93.69 292 LEU A C 1
ATOM 2482 O O . LEU A 1 292 ? -12.419 -9.604 35.657 1.00 93.69 292 LEU A O 1
ATOM 2486 N N . LYS A 1 293 ? -10.421 -10.609 35.448 1.00 94.25 293 LYS A N 1
ATOM 2487 C CA . LYS A 1 293 ? -9.631 -9.419 35.739 1.00 94.25 293 LYS A CA 1
ATOM 2488 C C . LYS A 1 293 ? -8.588 -9.190 34.662 1.00 94.25 293 LYS A C 1
ATOM 2490 O O . LYS A 1 293 ? -8.137 -10.135 34.010 1.00 94.25 293 LYS A O 1
ATOM 2495 N N . VAL A 1 294 ? -8.198 -7.933 34.508 1.00 95.00 294 VAL A N 1
ATOM 2496 C CA . VAL A 1 294 ? -7.186 -7.482 33.553 1.00 95.00 294 VAL A CA 1
ATOM 2497 C C . VAL A 1 294 ? -6.157 -6.605 34.252 1.00 95.00 294 VAL A C 1
ATOM 2499 O O . VAL A 1 294 ? -6.492 -5.846 35.159 1.00 95.00 294 VAL A O 1
ATOM 2502 N N . LYS A 1 295 ? -4.909 -6.706 33.809 1.00 95.12 295 LYS A N 1
ATOM 2503 C CA . LYS A 1 295 ? -3.812 -5.807 34.150 1.00 95.12 295 LYS A CA 1
ATOM 2504 C C . LYS A 1 295 ? -3.165 -5.326 32.859 1.00 95.12 295 LYS A C 1
ATOM 2506 O O . LYS A 1 295 ? -2.854 -6.132 31.983 1.00 95.12 295 LYS A O 1
ATOM 2511 N N . ILE A 1 296 ? -2.993 -4.016 32.748 1.00 93.75 296 ILE A N 1
ATOM 2512 C CA . ILE A 1 296 ? -2.386 -3.345 31.597 1.00 93.75 296 ILE A CA 1
ATOM 2513 C C . ILE A 1 296 ? -1.095 -2.690 32.087 1.00 93.75 296 ILE A C 1
ATOM 2515 O O . ILE A 1 296 ? -1.133 -1.927 33.058 1.00 93.75 296 ILE A O 1
ATOM 2519 N N . ILE A 1 297 ? 0.019 -3.032 31.436 1.00 88.69 297 ILE A N 1
ATOM 2520 C CA . ILE A 1 297 ? 1.372 -2.517 31.684 1.00 88.69 297 ILE A CA 1
ATOM 2521 C C . ILE A 1 297 ? 1.875 -1.873 30.392 1.00 88.69 297 ILE A C 1
ATOM 2523 O O . ILE A 1 297 ? 1.802 -2.539 29.329 1.00 88.69 297 ILE A O 1
#

Secondary structure (DSSP, 8-state):
-------TTS--HHHHHHHHHHHTT--HHHHHHHHHHHHH---SHHHHHHHHHHHHHHHHHHHHHHTTSB-TT-PBPHHHHHHHHS---TT---HHHHHHHHHHHHHHHHHHHHHHHHHGGG---TTSPPHHHHHHHHHS--TTHHHHHHHIIIIIHHHHHHHHHHTT-B-TTSPBPGGGGGGGGSHHHHHHHHHHHHHHHHHHHHHHHHHHHHHHHHHHHHHHHHTT-SBTTBEEHHHHHHHTT--HHHHHHHHHHHHHHHTTTS-EEEE---SS---SPPEEETTTEEESEEEE-